Protein AF-A0A917KZ54-F1 (afdb_monomer)

InterPro domains:
  IPR005616 CcmH/CycL/Ccl2/NrfF, N-terminal [PF03918] (122-262)
  IPR005616 CcmH/CycL/Ccl2/NrfF, N-terminal [cd16378] (147-213)
  IPR038297 CcmH/CycL/Ccl2/NrfF domain superfamily [G3DSA:1.10.8.640] (137-215)
  IPR051263 Cytochrome c-type biogenesis [PTHR47870] (120-251)

Radius of gyration: 39.19 Å; Cα contacts (8 Å, |Δi|>4): 94; chains: 1; bounding box: 75×74×112 Å

Nearest PDB structures (foldseek):
  2hl7-assembly1_A  TM=8.522E-01  e=4.833E-05  Pseudomonas aeruginosa
  2kw0-assembly1_A  TM=7.643E-01  e=1.350E-04  Escherichia coli BL21

Sequence (269 aa):
MGRDGWRGEGSALPGTPPAKGLRSSGHLELVPGVAGILRHCGHSRARRHPAADFADEGHARGLRPLTETWHAALPEATRIDAAIPPRPTPSIGVQRPLGLWWGRFGGGKALSDVTAAAVVLLVLLLAALPALAAVGRPEDRLQDPALEARAEAIGRDLRCMVCQNQSIEDSDAELARDLRRLVRERVSAGDSDAKVVDFIHDRYGDFVLLRPPFNPVTALLWAMPLIAFGGGALVILARRRRTAAGIEPAPLTEAERKRLGELERGNGA

Secondary structure (DSSP, 8-state):
---------------PPPP--------------SS-SSS--------PPPP--------------TTSSTTTTS-GGG------PPP----------S-SSSS---S-HHHHHHHHHHHHHHHHHHHHHHHHHT---GGGS-SSHHHHHHHHHHHHTBB-TTSSS-BSSS---HHHHHHHHHHHHHHHTT--HHHHHHHHHHHH-GGGBSSPPP-HHHHHHHHHHHHHHHHHHHHHHHHHHHHHTT-PPPPPPHHHHHHHHHHHHHT--

Organism: NCBI:txid287609

Mean predicted aligned error: 21.42 Å

Structure (mmCIF, N/CA/C/O backbone):
data_AF-A0A917KZ54-F1
#
_entry.id   AF-A0A917KZ54-F1
#
loop_
_atom_site.group_PDB
_atom_site.id
_atom_site.type_symbol
_atom_site.label_atom_id
_atom_site.label_alt_id
_atom_site.label_comp_id
_atom_site.label_asym_id
_atom_site.label_entity_id
_atom_site.label_seq_id
_atom_site.pdbx_PDB_ins_code
_atom_site.Cartn_x
_atom_site.Cartn_y
_atom_site.Cartn_z
_atom_site.occupancy
_atom_site.B_iso_or_equiv
_atom_site.auth_seq_id
_atom_site.auth_comp_id
_atom_site.auth_asym_id
_atom_site.auth_atom_id
_atom_site.pdbx_PDB_model_num
ATOM 1 N N . MET A 1 1 ? 9.004 -19.993 0.746 1.00 40.91 1 MET A N 1
ATOM 2 C CA . MET A 1 1 ? 7.829 -20.182 1.626 1.00 40.91 1 MET A CA 1
ATOM 3 C C . MET A 1 1 ? 6.849 -19.045 1.324 1.00 40.91 1 MET A C 1
ATOM 5 O O . MET A 1 1 ? 7.037 -17.963 1.846 1.00 40.91 1 MET A O 1
ATOM 9 N N . GLY A 1 2 ? 5.924 -19.113 0.367 1.00 42.56 2 GLY A N 1
ATOM 10 C CA . GLY A 1 2 ? 5.049 -20.227 -0.001 1.00 42.56 2 GLY A CA 1
ATOM 11 C C . GLY A 1 2 ? 3.799 -20.189 0.880 1.00 42.56 2 GLY A C 1
ATOM 12 O O . GLY A 1 2 ? 3.744 -20.930 1.854 1.00 42.56 2 GLY A O 1
ATOM 13 N N . ARG A 1 3 ? 2.859 -19.276 0.601 1.00 46.16 3 ARG A N 1
ATOM 14 C CA . ARG A 1 3 ? 1.501 -19.290 1.169 1.00 46.16 3 ARG A CA 1
ATOM 15 C C . ARG A 1 3 ? 0.513 -18.985 0.055 1.00 46.16 3 ARG A C 1
ATOM 17 O O . ARG A 1 3 ? 0.055 -17.860 -0.116 1.00 46.16 3 ARG A O 1
ATOM 24 N N . ASP A 1 4 ? 0.249 -20.042 -0.689 1.00 57.00 4 ASP A N 1
ATOM 25 C CA . ASP A 1 4 ? -0.826 -20.159 -1.652 1.00 57.00 4 ASP A CA 1
ATOM 26 C C . ASP A 1 4 ? -2.017 -20.775 -0.907 1.00 57.00 4 ASP A C 1
ATOM 28 O O . ASP A 1 4 ? -1.825 -21.658 -0.069 1.00 57.00 4 ASP A O 1
ATOM 32 N N . GLY A 1 5 ? -3.238 -20.351 -1.229 1.00 40.06 5 GLY A N 1
ATOM 33 C CA . GLY A 1 5 ? -4.435 -21.113 -0.873 1.00 40.06 5 GLY A CA 1
ATOM 34 C C . GLY A 1 5 ? -5.471 -20.354 -0.057 1.00 40.06 5 GLY A C 1
ATOM 35 O O . GLY A 1 5 ? -5.658 -20.628 1.119 1.00 40.06 5 GLY A O 1
ATOM 36 N N . TRP A 1 6 ? -6.234 -19.493 -0.727 1.00 40.00 6 TRP A N 1
ATOM 37 C CA . TRP A 1 6 ? -7.634 -19.274 -0.363 1.00 40.00 6 TRP A CA 1
ATOM 38 C C . TRP A 1 6 ? -8.501 -19.769 -1.517 1.00 40.00 6 TRP A C 1
ATOM 40 O O . TRP A 1 6 ? -8.905 -19.021 -2.402 1.00 40.00 6 TRP A O 1
ATOM 50 N N . ARG A 1 7 ? -8.716 -21.086 -1.539 1.00 45.09 7 ARG A N 1
ATOM 51 C CA . ARG A 1 7 ? -9.777 -21.734 -2.308 1.00 45.09 7 ARG A CA 1
ATOM 52 C C . ARG A 1 7 ? -10.781 -22.219 -1.265 1.00 45.09 7 ARG A C 1
ATOM 54 O O . ARG A 1 7 ? -10.516 -23.206 -0.593 1.00 45.09 7 ARG A O 1
ATOM 61 N N . GLY A 1 8 ? -11.855 -21.457 -1.084 1.00 37.22 8 GLY A N 1
ATOM 62 C CA . GLY A 1 8 ? -12.956 -21.761 -0.173 1.00 37.22 8 GLY A CA 1
ATOM 63 C C . GLY A 1 8 ? -14.246 -21.890 -0.969 1.00 37.22 8 GLY A C 1
ATOM 64 O O . GLY A 1 8 ? -14.612 -20.985 -1.714 1.00 37.22 8 GLY A O 1
ATOM 65 N N . GLU A 1 9 ? -14.852 -23.061 -0.853 1.00 41.00 9 GLU A N 1
ATOM 66 C CA . GLU A 1 9 ? -16.055 -23.547 -1.518 1.00 41.00 9 GLU A CA 1
ATOM 67 C C . GLU A 1 9 ? -17.244 -22.573 -1.493 1.00 41.00 9 GLU A C 1
ATOM 69 O O . GLU A 1 9 ? -17.672 -22.093 -0.445 1.00 41.00 9 GLU A O 1
ATOM 74 N N . GLY A 1 10 ? -17.820 -22.321 -2.672 1.00 38.06 10 GLY A N 1
ATOM 75 C CA . GLY A 1 10 ? -19.102 -21.638 -2.806 1.00 38.06 10 GLY A CA 1
ATOM 76 C C . GLY A 1 10 ? -20.250 -22.617 -2.586 1.00 38.06 10 GLY A C 1
ATOM 77 O O . GLY A 1 10 ? -20.586 -23.401 -3.473 1.00 38.06 10 GLY A O 1
ATOM 78 N N . SER A 1 11 ? -20.870 -22.549 -1.413 1.00 49.03 11 SER A N 1
ATOM 79 C CA . SER A 1 11 ? -22.210 -23.068 -1.174 1.00 49.03 11 SER A CA 1
ATOM 80 C C . SER A 1 11 ? -23.216 -22.241 -1.980 1.00 49.03 11 SER A C 1
ATOM 82 O O . SER A 1 11 ? -23.330 -21.023 -1.845 1.00 49.03 11 SER A O 1
ATOM 84 N N . ALA A 1 12 ? -23.919 -22.928 -2.876 1.00 43.56 12 ALA A N 1
ATOM 85 C CA . ALA A 1 12 ? -24.983 -22.374 -3.692 1.00 43.56 12 ALA A CA 1
ATOM 86 C C . ALA A 1 12 ? -26.148 -21.898 -2.810 1.00 43.56 12 ALA A C 1
ATOM 88 O O . ALA A 1 12 ? -26.703 -22.683 -2.041 1.00 43.56 12 ALA A O 1
ATOM 89 N N . LEU A 1 13 ? -26.556 -20.637 -2.969 1.00 49.19 13 LEU A N 1
ATOM 90 C CA . LEU A 1 13 ? -27.877 -20.172 -2.553 1.00 49.19 13 LEU A CA 1
ATOM 91 C C . LEU A 1 13 ? -28.764 -19.954 -3.792 1.00 49.19 13 LEU A C 1
ATOM 93 O O . LEU A 1 13 ? -28.291 -19.398 -4.788 1.00 49.19 13 LEU A O 1
ATOM 97 N N . PRO A 1 14 ? -30.035 -20.393 -3.754 1.00 53.56 14 PRO A N 1
ATOM 98 C CA . PRO A 1 14 ? -30.976 -20.276 -4.860 1.00 53.56 14 PRO A CA 1
ATOM 99 C C . PRO A 1 14 ? -31.654 -18.899 -4.847 1.00 53.56 14 PRO A C 1
ATOM 101 O O . PRO A 1 14 ? -32.023 -18.408 -3.783 1.00 53.56 14 PRO A O 1
ATOM 104 N N . GLY A 1 15 ? -31.879 -18.292 -6.018 1.00 51.28 15 GLY A N 1
ATOM 105 C CA . GLY A 1 15 ? -32.771 -17.125 -6.088 1.00 51.28 15 GLY A CA 1
ATOM 106 C C . GLY A 1 15 ? -32.550 -16.087 -7.186 1.00 51.28 15 GLY A C 1
ATOM 107 O O . GLY A 1 15 ? -33.016 -14.963 -7.021 1.00 51.28 15 GLY A O 1
ATOM 108 N N . THR A 1 16 ? -31.884 -16.390 -8.302 1.00 52.34 16 THR A N 1
ATOM 109 C CA . THR A 1 16 ? -31.851 -15.453 -9.438 1.00 52.34 16 THR A CA 1
ATOM 110 C C . THR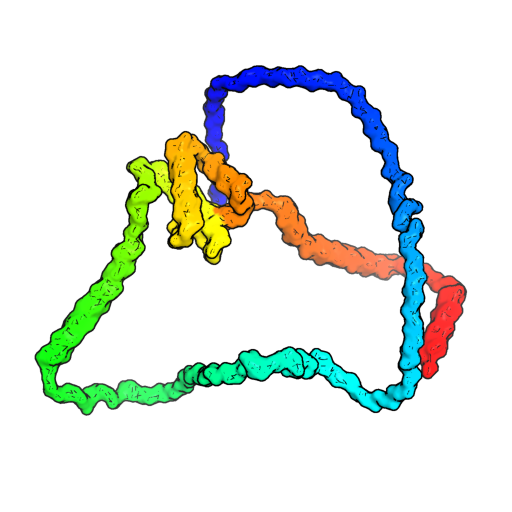 A 1 16 ? -33.139 -15.557 -10.274 1.00 52.34 16 THR A C 1
ATOM 112 O O . THR A 1 16 ? -33.456 -16.639 -10.772 1.00 52.34 16 THR A O 1
ATOM 115 N N . PRO A 1 17 ? -33.912 -14.467 -10.465 1.00 60.69 17 PRO A N 1
ATOM 116 C CA . PRO A 1 17 ? -35.004 -14.452 -11.437 1.00 60.69 17 PRO A CA 1
ATOM 117 C C . PRO A 1 17 ? -34.460 -14.440 -12.882 1.00 60.69 17 PRO A C 1
ATOM 119 O O . PRO A 1 17 ? -33.356 -13.943 -13.125 1.00 60.69 17 PRO A O 1
ATOM 122 N N . PRO A 1 18 ? -35.212 -14.982 -13.861 1.00 52.59 18 PRO A N 1
ATOM 123 C CA . PRO A 1 18 ? -34.697 -15.244 -15.199 1.00 52.59 18 PRO A CA 1
ATOM 124 C C . PRO A 1 18 ? -34.479 -13.976 -16.032 1.00 52.59 18 PRO A C 1
ATOM 126 O O . PRO A 1 18 ? -35.296 -13.052 -16.058 1.00 52.59 18 PRO A O 1
ATOM 129 N N . ALA A 1 19 ? -33.376 -14.003 -16.781 1.00 44.88 19 ALA A N 1
ATOM 130 C CA . ALA A 1 19 ? -32.999 -13.033 -17.794 1.00 44.88 19 ALA A CA 1
ATOM 131 C C . ALA A 1 19 ? -34.096 -12.882 -18.862 1.00 44.88 19 ALA A C 1
ATOM 133 O O . ALA A 1 19 ? -34.455 -13.839 -19.553 1.00 44.88 19 ALA A O 1
ATOM 134 N N . LYS A 1 20 ? -34.597 -11.656 -19.047 1.00 44.88 20 LYS A N 1
ATOM 135 C CA . LYS A 1 20 ? -35.363 -11.304 -20.244 1.00 44.88 20 LYS A CA 1
ATOM 136 C C . LYS A 1 20 ? -34.388 -11.099 -21.394 1.00 44.88 20 LYS A C 1
ATOM 138 O O . LYS A 1 20 ? -33.671 -10.105 -21.448 1.00 44.88 20 LYS A O 1
ATOM 143 N N . GLY A 1 21 ? -34.386 -12.065 -22.307 1.00 42.31 21 GLY A N 1
ATOM 144 C CA . GLY A 1 21 ? -33.726 -11.950 -23.595 1.00 42.31 21 GLY A CA 1
ATOM 145 C C . GLY A 1 21 ? -34.294 -10.776 -24.385 1.00 42.31 21 GLY A C 1
ATOM 146 O O . GLY A 1 21 ? -35.478 -10.758 -24.726 1.00 42.31 21 GLY A O 1
ATOM 147 N N . LEU A 1 22 ? -33.431 -9.819 -24.712 1.00 48.50 22 LEU A N 1
ATOM 148 C CA . LEU A 1 22 ? -33.666 -8.909 -25.819 1.00 48.50 22 LEU A CA 1
ATOM 149 C C . LEU A 1 22 ? -32.869 -9.397 -27.025 1.00 48.50 22 LEU A C 1
ATOM 151 O O . LEU A 1 22 ? -31.645 -9.366 -27.085 1.00 48.50 22 LEU A O 1
ATOM 155 N N . ARG A 1 23 ? -33.680 -9.935 -27.932 1.00 42.94 23 ARG A N 1
ATOM 156 C CA . ARG A 1 23 ? -33.462 -10.280 -29.329 1.00 42.94 23 ARG A CA 1
ATOM 157 C C . ARG A 1 23 ? -32.386 -9.439 -30.013 1.00 42.94 23 ARG A C 1
ATOM 159 O O . ARG A 1 23 ? -32.428 -8.213 -30.008 1.00 42.94 23 ARG A O 1
ATOM 166 N N . SER A 1 24 ? -31.518 -10.158 -30.715 1.00 48.34 24 SER A N 1
ATOM 167 C CA . SER A 1 24 ? -30.716 -9.663 -31.820 1.00 48.34 24 SER A CA 1
ATOM 168 C C . SER A 1 24 ? -31.608 -9.040 -32.897 1.00 48.34 24 SER A C 1
ATOM 170 O O . SER A 1 24 ? -32.402 -9.742 -33.528 1.00 48.34 24 SER A O 1
ATOM 172 N N . SER A 1 25 ? -31.401 -7.760 -33.165 1.00 49.78 25 SER A N 1
ATOM 173 C CA . SER A 1 25 ? -31.643 -7.188 -34.484 1.00 49.78 25 SER A CA 1
ATOM 174 C C . SER A 1 25 ? -30.322 -6.596 -34.934 1.00 49.78 25 SER A C 1
ATOM 176 O O . SER A 1 25 ? -29.859 -5.595 -34.394 1.00 49.78 25 SER A O 1
ATOM 178 N N . GLY A 1 26 ? -29.672 -7.291 -35.865 1.00 49.19 26 GLY A N 1
ATOM 179 C CA . GLY A 1 26 ? -28.483 -6.791 -36.528 1.00 49.19 26 GLY A CA 1
ATOM 180 C C . GLY A 1 26 ? -28.840 -5.549 -37.331 1.00 49.19 26 GLY A C 1
ATOM 181 O O . GLY A 1 26 ? -29.581 -5.633 -38.304 1.00 49.19 26 GLY A O 1
ATOM 182 N N . HIS A 1 27 ? -28.277 -4.417 -36.932 1.00 42.56 27 HIS A N 1
ATOM 183 C CA . HIS A 1 27 ? -28.031 -3.302 -37.828 1.00 42.56 27 HIS A CA 1
ATOM 184 C C . HIS A 1 27 ? -26.531 -3.048 -37.815 1.00 42.56 27 HIS A C 1
ATOM 186 O O . HIS A 1 27 ? -25.959 -2.524 -36.864 1.00 42.56 27 HIS A O 1
ATOM 192 N N . LEU A 1 28 ? -25.894 -3.518 -38.883 1.00 41.75 28 LEU A N 1
ATOM 193 C CA . LEU A 1 28 ? -24.538 -3.167 -39.253 1.00 41.75 28 LEU A CA 1
ATOM 194 C C . LEU A 1 28 ? -24.600 -1.733 -39.809 1.00 41.75 28 LEU A C 1
ATOM 196 O O . LEU A 1 28 ? -24.728 -1.538 -41.015 1.00 41.75 28 LEU A O 1
ATOM 200 N N . GLU A 1 29 ? -24.599 -0.722 -38.939 1.00 39.78 29 GLU A N 1
ATOM 201 C CA . GLU A 1 29 ? -24.371 0.653 -39.388 1.00 39.78 29 GLU A CA 1
ATOM 202 C C . GLU A 1 29 ? -22.877 0.838 -39.664 1.00 39.78 29 GLU A C 1
ATOM 204 O O . GLU A 1 29 ? -22.042 0.966 -38.769 1.00 39.78 29 GLU A O 1
ATOM 209 N N . LEU A 1 30 ? -22.552 0.797 -40.957 1.00 43.16 30 LEU A N 1
ATOM 210 C CA . LEU A 1 30 ? -21.315 1.309 -41.525 1.00 43.16 30 LEU A CA 1
ATOM 211 C C . LEU A 1 30 ? -21.133 2.764 -41.089 1.00 43.16 30 LEU A C 1
ATOM 213 O O . LEU A 1 30 ? -21.896 3.626 -41.508 1.00 43.16 30 LEU A O 1
ATOM 217 N N . VAL A 1 31 ? -20.099 3.037 -40.294 1.00 41.06 31 VAL A N 1
ATOM 218 C CA . VAL A 1 31 ? -19.648 4.396 -39.975 1.00 41.06 31 VAL A CA 1
ATOM 219 C C . VAL A 1 31 ? -19.158 5.069 -41.268 1.00 41.06 31 VAL A C 1
ATOM 221 O O . VAL A 1 31 ? -18.128 4.651 -41.806 1.00 41.06 31 VAL A O 1
ATOM 224 N N . PRO A 1 32 ? -19.823 6.118 -41.786 1.00 44.12 32 PRO A N 1
ATOM 225 C CA . PRO A 1 32 ? -19.293 6.919 -42.874 1.00 44.12 32 PRO A CA 1
ATOM 226 C C . PRO A 1 32 ? -18.558 8.122 -42.274 1.00 44.12 32 PRO A C 1
ATOM 228 O O . PRO A 1 32 ? -19.170 8.954 -41.610 1.00 44.12 32 PRO A O 1
ATOM 231 N N . GLY A 1 33 ? -17.254 8.263 -42.524 1.00 44.12 33 GLY A N 1
ATOM 232 C CA . GLY A 1 33 ? -16.601 9.557 -42.277 1.00 44.12 33 GLY A CA 1
ATOM 233 C C . GLY A 1 33 ? -15.160 9.535 -41.790 1.00 44.12 33 GLY A C 1
ATOM 234 O O . GLY A 1 33 ? -14.856 10.136 -40.769 1.00 44.12 33 GLY A O 1
ATOM 235 N N . VAL A 1 34 ? -14.241 8.950 -42.562 1.00 51.66 34 VAL A N 1
ATOM 236 C CA . VAL A 1 34 ? -12.795 9.259 -42.444 1.00 51.66 34 VAL A CA 1
ATOM 237 C C . VAL A 1 34 ? -12.395 10.437 -43.364 1.00 51.66 34 VAL A C 1
ATOM 239 O O . VAL A 1 34 ? -11.239 10.831 -43.443 1.00 51.66 34 VAL A O 1
ATOM 242 N N . ALA A 1 35 ? -13.356 11.101 -44.014 1.00 49.97 35 ALA A N 1
ATOM 243 C CA . ALA A 1 35 ? -13.118 12.248 -44.896 1.00 49.97 35 ALA A CA 1
ATOM 244 C C . ALA A 1 35 ? -13.674 13.560 -44.306 1.00 49.97 35 ALA A C 1
ATOM 246 O O . ALA A 1 35 ? -14.587 14.164 -44.863 1.00 49.97 35 ALA A O 1
ATOM 247 N N . GLY A 1 36 ? -13.143 13.999 -43.160 1.00 47.00 36 GLY A N 1
ATOM 248 C CA . GLY A 1 36 ? -13.647 15.198 -42.470 1.00 47.00 36 GLY A CA 1
ATOM 249 C C . GLY A 1 36 ? -12.620 16.075 -41.750 1.00 47.00 36 GLY A C 1
ATOM 250 O O . GLY A 1 36 ? -13.015 17.067 -41.153 1.00 47.00 36 GLY A O 1
ATOM 251 N N . ILE A 1 37 ? -11.320 15.763 -41.799 1.00 51.69 37 ILE A N 1
ATOM 252 C CA . ILE A 1 37 ? -10.307 16.468 -40.980 1.00 51.69 37 ILE A CA 1
ATOM 253 C C . ILE A 1 37 ? -9.636 17.648 -41.722 1.00 51.69 37 ILE A C 1
ATOM 255 O O . ILE A 1 37 ? -8.954 18.464 -41.114 1.00 51.69 37 ILE A O 1
ATOM 259 N N . LEU A 1 38 ? -9.899 17.848 -43.020 1.00 48.81 38 LEU A N 1
ATOM 260 C CA . LEU A 1 38 ? -9.283 18.924 -43.823 1.00 48.81 38 LEU A CA 1
ATOM 261 C C . LEU A 1 38 ? -10.287 19.966 -44.341 1.00 48.81 38 LEU A C 1
ATOM 263 O O . LEU A 1 38 ? -10.252 20.354 -45.508 1.00 48.81 38 LEU A O 1
ATOM 267 N N . ARG A 1 39 ? -11.211 20.435 -43.492 1.00 50.03 39 ARG A N 1
ATOM 268 C CA . ARG A 1 39 ? -12.138 21.524 -43.868 1.00 50.03 39 ARG A CA 1
ATOM 269 C C . ARG A 1 39 ? -12.461 22.505 -42.735 1.00 50.03 39 ARG A C 1
ATOM 271 O O . ARG A 1 39 ? -13.577 23.006 -42.642 1.00 50.03 39 ARG A O 1
ATOM 278 N N . HIS A 1 40 ? -11.475 22.794 -41.882 1.00 48.41 40 HIS A N 1
ATOM 279 C CA . HIS A 1 40 ? -11.586 23.815 -40.826 1.00 48.41 40 HIS A CA 1
ATOM 280 C C . HIS A 1 40 ? -10.371 24.761 -40.709 1.00 48.41 40 HIS A C 1
ATOM 282 O O . HIS A 1 40 ? -10.177 25.401 -39.684 1.00 48.41 40 HIS A O 1
ATOM 288 N N . CYS A 1 41 ? -9.578 24.920 -41.777 1.00 48.06 41 CYS A N 1
ATOM 289 C CA . CYS A 1 41 ? -8.473 25.897 -41.844 1.00 48.06 41 CYS A CA 1
ATOM 290 C C . CYS A 1 41 ? -8.796 27.132 -42.704 1.00 48.06 41 CYS A C 1
ATOM 292 O O . CYS A 1 41 ? -7.925 27.667 -43.382 1.00 48.06 41 CYS A O 1
ATOM 294 N N . GLY A 1 42 ? -10.041 27.606 -42.703 1.00 47.62 42 GLY A N 1
ATOM 295 C CA . GLY A 1 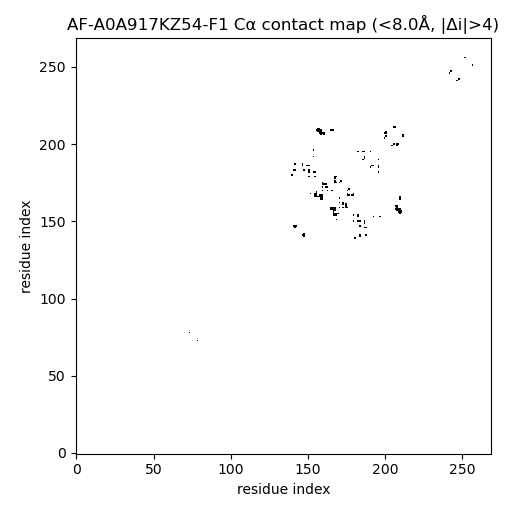42 ? -10.424 28.735 -43.546 1.00 47.62 42 GLY A CA 1
ATOM 296 C C . GLY A 1 42 ? -11.397 29.679 -42.871 1.00 47.62 42 GLY A C 1
ATOM 297 O O . GLY A 1 42 ? -12.578 29.583 -43.168 1.00 47.62 42 GLY A O 1
ATOM 298 N N . HIS A 1 43 ? -10.898 30.574 -42.009 1.00 51.00 43 HIS A N 1
ATOM 299 C CA . HIS A 1 43 ? -11.279 31.998 -41.904 1.00 51.00 43 HIS A CA 1
ATOM 300 C C . HIS A 1 43 ? -10.848 32.592 -40.551 1.00 51.00 43 HIS A C 1
ATOM 302 O O . HIS A 1 43 ? -11.649 32.712 -39.631 1.00 51.00 43 HIS A O 1
ATOM 308 N N . SER A 1 44 ? -9.604 33.069 -40.468 1.00 44.81 44 SER A N 1
ATOM 309 C CA . SER A 1 44 ? -9.206 34.053 -39.453 1.00 44.81 44 SER A CA 1
ATOM 310 C C . SER A 1 44 ? -8.379 35.133 -40.131 1.00 44.81 44 SER A C 1
ATOM 312 O O . SER A 1 44 ? -7.198 34.976 -40.426 1.00 44.81 44 SER A O 1
ATOM 314 N N . ARG A 1 45 ? -9.075 36.216 -40.463 1.00 52.50 45 ARG A N 1
ATOM 315 C CA . ARG A 1 45 ? -8.596 37.415 -41.147 1.00 52.50 45 ARG A CA 1
ATOM 316 C C . ARG A 1 45 ? -7.400 38.014 -40.389 1.00 52.50 45 ARG A C 1
ATOM 318 O O . ARG A 1 45 ? -7.531 38.404 -39.231 1.00 52.50 45 ARG A O 1
ATOM 325 N N . ALA A 1 46 ? -6.253 38.101 -41.060 1.00 44.94 46 ALA A N 1
ATOM 326 C CA . ALA A 1 46 ? -5.044 38.747 -40.563 1.00 44.94 46 AL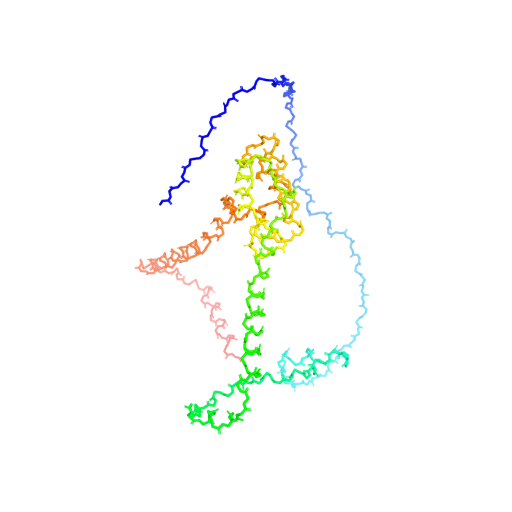A A CA 1
ATOM 327 C C . ALA A 1 46 ? -5.303 40.234 -40.259 1.00 44.94 46 ALA A C 1
ATOM 329 O O . ALA A 1 46 ? -5.558 41.027 -41.169 1.00 44.94 46 ALA A O 1
ATOM 330 N N . ARG A 1 47 ? -5.221 40.623 -38.982 1.00 52.06 47 ARG A N 1
ATOM 331 C CA . ARG A 1 47 ? -5.046 42.026 -38.591 1.00 52.06 47 ARG A CA 1
ATOM 332 C C . ARG A 1 47 ? -3.549 42.314 -38.528 1.00 52.06 47 ARG A C 1
ATOM 334 O O . ARG A 1 47 ? -2.837 41.728 -37.721 1.00 52.06 47 ARG A O 1
ATOM 341 N N . ARG A 1 48 ? -3.088 43.189 -39.425 1.00 45.62 48 ARG A N 1
ATOM 342 C CA . ARG A 1 48 ? -1.729 43.739 -39.443 1.00 45.62 48 ARG A CA 1
ATOM 343 C C . ARG A 1 48 ? -1.590 44.691 -38.255 1.00 45.62 48 ARG A C 1
ATOM 345 O O . ARG A 1 48 ? -2.346 45.655 -38.179 1.00 45.62 48 ARG A O 1
ATOM 352 N N . HIS A 1 49 ? -0.642 44.430 -37.363 1.00 43.84 49 HIS A N 1
ATOM 353 C CA . HIS A 1 49 ? -0.125 45.460 -36.467 1.00 43.84 49 HIS A CA 1
ATOM 354 C C . HIS A 1 49 ? 1.021 46.190 -37.183 1.00 43.84 49 HIS A C 1
ATOM 356 O O . HIS A 1 49 ? 1.809 45.530 -37.865 1.00 43.84 49 HIS A O 1
ATOM 362 N N . PRO A 1 50 ? 1.083 47.530 -37.106 1.00 45.66 50 PRO A N 1
ATOM 363 C CA . PRO A 1 50 ? 2.127 48.302 -37.758 1.00 45.66 50 PRO A CA 1
ATOM 364 C C . PRO A 1 50 ? 3.486 48.023 -37.116 1.00 45.66 50 PRO A C 1
ATOM 366 O O . PRO A 1 50 ? 3.609 47.918 -35.895 1.00 45.66 50 PRO A O 1
ATOM 369 N N . ALA A 1 51 ? 4.484 47.902 -37.988 1.00 44.16 51 ALA A N 1
ATOM 370 C CA . ALA A 1 51 ? 5.892 47.887 -37.650 1.00 44.16 51 ALA A CA 1
ATOM 371 C C . ALA A 1 51 ? 6.257 49.189 -36.929 1.00 44.16 51 ALA A C 1
ATOM 373 O O . ALA A 1 51 ? 5.997 50.275 -37.445 1.00 44.16 51 ALA A O 1
ATOM 374 N N . ALA A 1 52 ? 6.848 49.060 -35.746 1.00 39.75 52 ALA A N 1
ATOM 375 C CA . ALA A 1 52 ? 7.674 50.102 -35.169 1.00 39.75 52 ALA A CA 1
ATOM 376 C C . ALA A 1 52 ? 9.120 49.624 -35.276 1.00 39.75 52 ALA A C 1
ATOM 378 O O . ALA A 1 52 ? 9.458 48.527 -34.824 1.00 39.75 52 ALA A O 1
ATOM 379 N N . ASP A 1 53 ? 9.904 50.451 -35.957 1.00 40.91 53 ASP A N 1
ATOM 380 C CA . ASP A 1 53 ? 11.338 50.363 -36.155 1.00 40.91 53 ASP A CA 1
ATOM 381 C C . ASP A 1 53 ? 12.089 49.981 -34.880 1.00 40.91 53 ASP A C 1
ATOM 383 O O . ASP A 1 53 ? 11.946 50.624 -33.842 1.00 40.91 53 ASP A O 1
ATOM 387 N N . PHE A 1 54 ? 12.965 48.988 -34.997 1.00 40.44 54 PHE A N 1
ATOM 388 C CA . PHE A 1 54 ? 14.142 48.879 -34.144 1.00 40.44 54 PHE A CA 1
ATOM 389 C C . PHE A 1 54 ? 15.338 48.616 -35.054 1.00 40.44 54 PHE A C 1
ATOM 391 O O . PHE A 1 54 ? 15.789 47.487 -35.248 1.00 40.44 54 PHE A O 1
ATOM 398 N N . ALA A 1 55 ? 15.787 49.697 -35.688 1.00 41.50 55 ALA A N 1
ATOM 399 C CA . ALA A 1 55 ? 17.125 49.772 -36.229 1.00 41.50 55 ALA A CA 1
ATOM 400 C C . ALA A 1 55 ? 18.116 49.877 -35.059 1.00 41.50 55 ALA A C 1
ATOM 402 O O . ALA A 1 55 ? 17.977 50.731 -34.190 1.00 41.50 55 ALA A O 1
ATOM 403 N N . ASP A 1 56 ? 19.070 48.953 -35.079 1.00 43.72 56 ASP A N 1
ATOM 404 C CA . ASP A 1 56 ? 20.502 49.222 -34.964 1.00 43.72 56 ASP A CA 1
ATOM 405 C C . ASP A 1 56 ? 20.992 50.049 -33.767 1.00 43.72 56 ASP A C 1
ATOM 407 O O . ASP A 1 56 ? 21.145 51.260 -33.855 1.00 43.72 56 ASP A O 1
ATOM 411 N N . GLU A 1 57 ? 21.388 49.354 -32.697 1.00 41.34 57 GLU A N 1
ATOM 412 C CA . GLU A 1 57 ? 22.578 49.745 -31.938 1.00 41.34 57 GLU A CA 1
ATOM 413 C C . GLU A 1 57 ? 23.392 48.494 -31.590 1.00 41.34 57 GLU A C 1
ATOM 415 O O . GLU A 1 57 ? 23.065 47.705 -30.699 1.00 41.34 57 GLU A O 1
ATOM 420 N N . GLY A 1 58 ? 24.479 48.296 -32.333 1.00 46.72 58 GLY A N 1
ATOM 421 C CA . GLY A 1 58 ? 25.502 47.322 -32.000 1.00 46.72 58 GLY A CA 1
ATOM 422 C C . GLY A 1 58 ? 26.166 47.638 -30.659 1.00 46.72 58 GLY A C 1
ATOM 423 O O . GLY A 1 58 ? 26.718 48.719 -30.448 1.00 46.72 58 GLY A O 1
ATOM 424 N N . HIS A 1 59 ? 26.209 46.646 -29.771 1.00 39.19 59 HIS A N 1
ATOM 425 C CA . HIS A 1 59 ? 27.234 46.593 -28.737 1.00 39.19 59 HIS A CA 1
ATOM 426 C C . HIS A 1 59 ? 27.528 45.151 -28.332 1.00 39.19 59 HIS A C 1
ATOM 428 O O . HIS A 1 59 ? 26.833 44.527 -27.532 1.00 39.19 59 HIS A O 1
ATOM 434 N N . ALA A 1 60 ? 28.619 44.628 -28.884 1.00 48.44 60 ALA A N 1
ATOM 435 C CA . ALA A 1 60 ? 29.295 43.463 -28.351 1.00 48.44 60 ALA A CA 1
ATOM 436 C C . ALA A 1 60 ? 29.671 43.724 -26.884 1.00 48.44 60 ALA A C 1
ATOM 438 O O . ALA A 1 60 ? 30.563 44.522 -26.599 1.00 48.44 60 ALA A O 1
ATOM 439 N N . ARG A 1 61 ? 29.001 43.054 -25.942 1.00 51.69 61 ARG A N 1
ATOM 440 C CA . ARG A 1 61 ? 29.501 42.870 -24.575 1.00 51.69 61 ARG A CA 1
ATOM 441 C C . ARG A 1 61 ? 28.850 41.646 -23.928 1.00 51.69 61 ARG A C 1
ATOM 443 O O . ARG A 1 61 ? 27.688 41.680 -23.557 1.00 51.69 61 ARG A O 1
ATOM 450 N N . GLY A 1 62 ? 29.654 40.589 -23.799 1.00 46.25 62 GLY A N 1
ATOM 451 C CA . GLY A 1 62 ? 29.609 39.586 -22.732 1.00 46.25 62 GLY A CA 1
ATOM 452 C C . GLY A 1 62 ? 28.270 38.904 -22.450 1.00 46.25 62 GLY A C 1
ATOM 453 O O . GLY A 1 62 ? 27.434 39.430 -21.723 1.00 46.25 62 GLY A O 1
ATOM 454 N N . LEU A 1 63 ? 28.145 37.654 -22.896 1.00 50.22 63 LEU A N 1
ATOM 455 C CA . LEU A 1 63 ? 27.211 36.688 -22.319 1.00 50.22 63 LEU A CA 1
ATOM 456 C C . LEU A 1 63 ? 27.469 36.575 -20.805 1.00 50.22 63 LEU A C 1
ATOM 458 O O . LEU A 1 63 ? 28.429 35.933 -20.380 1.00 50.22 63 LEU A O 1
ATOM 462 N N . ARG A 1 64 ? 26.626 37.215 -19.989 1.00 60.06 64 ARG A N 1
ATOM 463 C CA . ARG A 1 64 ? 26.525 36.922 -18.555 1.00 60.06 64 ARG A CA 1
ATOM 464 C C . ARG A 1 64 ? 25.695 35.647 -18.361 1.00 60.06 64 ARG A C 1
ATOM 466 O O . ARG A 1 64 ? 24.706 35.464 -19.073 1.00 60.06 64 ARG A O 1
ATOM 473 N N . PRO A 1 65 ? 26.067 34.763 -17.423 1.00 50.75 65 PRO A N 1
ATOM 474 C CA . PRO A 1 65 ? 25.305 33.553 -17.148 1.00 50.75 65 PRO A CA 1
ATOM 475 C C . PRO A 1 65 ? 23.912 33.894 -16.592 1.00 50.75 65 PRO A C 1
ATOM 477 O O . PRO A 1 65 ? 23.760 34.767 -15.741 1.00 50.75 65 PRO A O 1
ATOM 480 N N . LEU A 1 66 ? 22.899 33.154 -17.054 1.00 56.06 66 LEU A N 1
ATOM 481 C CA . LEU A 1 66 ? 21.468 33.230 -16.696 1.00 56.06 66 LEU A CA 1
ATOM 482 C C . LEU A 1 66 ? 21.144 32.979 -15.203 1.00 56.06 66 LEU A C 1
ATOM 484 O O . LEU A 1 66 ? 19.986 32.790 -14.841 1.00 56.06 66 LEU A O 1
ATOM 488 N N . THR A 1 67 ? 22.143 32.967 -14.322 1.00 54.12 67 THR A N 1
ATOM 489 C CA . THR A 1 67 ? 21.989 32.718 -12.884 1.00 54.12 67 THR A CA 1
ATOM 490 C C . THR A 1 67 ? 21.791 33.993 -12.058 1.00 54.12 67 THR A C 1
ATOM 492 O O . THR A 1 67 ? 21.438 33.887 -10.890 1.00 54.12 67 THR A O 1
ATOM 495 N N . GLU A 1 68 ? 21.986 35.192 -12.623 1.00 49.97 68 GLU A N 1
ATOM 496 C CA . GLU A 1 68 ? 21.977 36.448 -11.843 1.00 49.97 68 GLU A CA 1
ATOM 497 C C . GLU A 1 68 ? 20.633 37.206 -11.814 1.00 49.97 68 GLU A C 1
ATOM 499 O O . GLU A 1 68 ? 20.478 38.126 -11.015 1.00 49.97 68 GLU A O 1
ATOM 504 N N . THR A 1 69 ? 19.627 36.852 -12.623 1.00 53.31 69 THR A N 1
ATOM 505 C CA . THR A 1 69 ? 18.408 37.685 -12.752 1.00 53.31 69 THR A CA 1
ATOM 506 C C . THR A 1 69 ? 17.249 37.318 -11.821 1.00 53.31 69 THR A C 1
ATOM 508 O O . THR A 1 69 ? 16.319 38.110 -11.686 1.00 53.31 69 THR A O 1
ATOM 511 N N . TRP A 1 70 ? 17.293 36.186 -11.111 1.00 53.31 70 TRP A N 1
ATOM 512 C CA . TRP A 1 70 ? 16.204 35.788 -10.199 1.00 53.31 70 TRP A CA 1
ATOM 513 C C . TRP A 1 70 ? 16.163 36.583 -8.881 1.00 53.31 70 TRP A C 1
ATOM 515 O O . TRP A 1 70 ? 15.142 36.575 -8.199 1.00 53.31 70 TRP A O 1
ATOM 525 N N . HIS A 1 71 ? 17.229 37.309 -8.527 1.00 52.53 71 HIS A N 1
ATOM 526 C CA . HIS A 1 71 ? 17.301 38.067 -7.269 1.00 52.53 71 HIS A CA 1
ATOM 527 C C . HIS A 1 71 ? 16.740 39.497 -7.341 1.00 52.53 71 HIS A C 1
ATOM 529 O O . HIS A 1 71 ? 16.503 40.100 -6.298 1.00 52.53 71 HIS A O 1
ATOM 535 N N . ALA A 1 72 ? 16.503 40.052 -8.533 1.00 52.31 72 ALA A N 1
ATOM 536 C CA . ALA A 1 72 ? 16.200 41.480 -8.686 1.00 52.31 72 ALA A CA 1
ATOM 537 C C . ALA A 1 72 ? 14.697 41.838 -8.690 1.00 52.31 72 ALA A C 1
ATOM 539 O O . ALA A 1 72 ? 14.359 43.011 -8.818 1.00 52.31 72 ALA A O 1
ATOM 540 N N . ALA A 1 73 ? 13.792 40.860 -8.559 1.00 51.84 73 ALA A N 1
ATOM 541 C CA . ALA A 1 73 ? 12.345 41.065 -8.730 1.00 51.84 73 ALA A CA 1
ATOM 542 C C . ALA A 1 73 ? 11.489 40.753 -7.485 1.00 51.84 73 ALA A C 1
ATOM 544 O O . ALA A 1 73 ? 10.270 40.630 -7.598 1.00 51.84 73 ALA A O 1
ATOM 545 N N . LEU A 1 74 ? 12.094 40.624 -6.300 1.00 55.81 74 LEU A N 1
ATOM 546 C CA . LEU A 1 74 ? 11.348 40.418 -5.055 1.00 55.81 74 LEU A CA 1
ATOM 547 C C . LEU A 1 74 ? 11.272 41.729 -4.250 1.00 55.81 74 LEU A C 1
ATOM 549 O O . LEU A 1 74 ? 12.319 42.318 -3.977 1.00 55.81 74 LEU A O 1
ATOM 553 N N . PRO A 1 75 ? 10.071 42.200 -3.854 1.00 54.06 75 PRO A N 1
ATOM 554 C CA . PRO A 1 75 ? 9.941 43.331 -2.940 1.00 54.06 75 PRO A CA 1
ATOM 555 C C . PRO A 1 75 ? 10.633 43.028 -1.598 1.00 54.06 75 PRO A C 1
ATOM 557 O O . PRO A 1 75 ? 10.642 41.888 -1.134 1.00 54.06 75 PRO A O 1
ATOM 560 N N . GLU A 1 76 ? 11.194 44.066 -0.966 1.00 54.94 76 GLU A N 1
ATOM 561 C CA . GLU A 1 76 ? 12.058 44.035 0.236 1.00 54.94 76 GLU A CA 1
ATOM 562 C C . GLU A 1 76 ? 11.526 43.157 1.397 1.00 54.94 76 GLU A C 1
ATOM 564 O O . GLU A 1 76 ? 12.297 42.675 2.223 1.00 54.94 76 GLU A O 1
ATOM 569 N N . ALA A 1 77 ? 10.216 42.895 1.447 1.00 52.75 77 ALA A N 1
ATOM 570 C CA . ALA A 1 77 ? 9.547 42.119 2.492 1.00 52.75 77 ALA A CA 1
ATOM 571 C C . ALA A 1 77 ? 9.781 40.592 2.437 1.00 52.75 77 ALA A C 1
ATOM 573 O O . ALA A 1 77 ? 9.362 39.887 3.352 1.00 52.75 77 ALA A O 1
ATOM 574 N N . THR A 1 78 ? 10.443 40.065 1.401 1.00 53.59 78 THR A N 1
ATOM 575 C CA . THR A 1 78 ? 10.785 38.630 1.296 1.00 53.59 78 THR A CA 1
ATOM 576 C C . THR A 1 78 ? 12.284 38.357 1.253 1.00 53.59 78 THR A C 1
ATOM 578 O O . THR A 1 78 ? 12.694 37.248 0.908 1.00 53.59 78 THR A O 1
ATOM 581 N N . ARG A 1 79 ? 13.130 39.332 1.619 1.00 51.22 79 ARG A N 1
ATOM 582 C CA . ARG A 1 79 ? 14.538 39.038 1.890 1.00 51.22 79 ARG A CA 1
ATOM 583 C C . ARG A 1 79 ? 14.576 38.163 3.141 1.00 51.22 79 ARG A C 1
ATOM 585 O O . ARG A 1 79 ? 14.475 38.651 4.262 1.00 51.22 79 ARG A O 1
ATOM 592 N N . ILE A 1 80 ? 14.678 36.851 2.939 1.00 55.97 80 ILE A N 1
ATOM 593 C CA . ILE A 1 80 ? 15.021 35.877 3.976 1.00 55.97 80 ILE A CA 1
ATOM 594 C C . ILE A 1 80 ? 16.506 36.094 4.320 1.00 55.97 80 ILE A C 1
ATOM 596 O O . ILE A 1 80 ? 17.325 35.195 4.208 1.00 55.97 80 ILE A O 1
ATOM 600 N N . ASP A 1 81 ? 16.839 37.292 4.800 1.00 47.88 81 ASP A N 1
ATOM 601 C CA . ASP A 1 81 ? 17.871 37.481 5.814 1.00 47.88 81 ASP A CA 1
ATOM 602 C C . ASP A 1 81 ? 17.216 37.136 7.156 1.00 47.88 81 ASP A C 1
ATOM 604 O O . ASP A 1 81 ? 17.183 37.906 8.116 1.00 47.88 81 ASP A O 1
ATOM 608 N N . ALA A 1 82 ? 16.617 35.943 7.202 1.00 51.88 82 ALA A N 1
ATOM 609 C CA . ALA A 1 82 ? 16.360 35.290 8.453 1.00 51.88 82 ALA A CA 1
ATOM 610 C C . ALA A 1 82 ? 17.743 35.046 9.037 1.00 51.88 82 ALA A C 1
ATOM 612 O O . ALA A 1 82 ? 18.512 34.220 8.542 1.00 51.88 82 ALA A O 1
ATOM 613 N N . ALA A 1 83 ? 18.041 35.800 10.087 1.00 55.28 83 ALA A N 1
ATOM 614 C CA . ALA A 1 83 ? 18.940 35.401 11.142 1.00 55.28 83 ALA A CA 1
ATOM 615 C C . ALA A 1 83 ? 18.547 33.986 11.604 1.00 55.28 83 ALA A C 1
ATOM 617 O O . ALA A 1 83 ? 17.833 33.798 12.583 1.00 55.28 83 ALA A O 1
ATOM 618 N N . ILE A 1 84 ? 18.974 32.976 10.852 1.00 50.53 84 ILE A N 1
ATOM 619 C CA . ILE A 1 84 ? 19.112 31.618 11.334 1.00 50.53 84 ILE A CA 1
ATOM 620 C C . ILE A 1 84 ? 20.427 31.684 12.103 1.00 50.53 84 ILE A C 1
ATOM 622 O O . ILE A 1 84 ? 21.484 31.754 11.468 1.00 50.53 84 ILE A O 1
ATOM 626 N N . PRO A 1 85 ? 20.408 31.750 13.448 1.00 61.59 85 PRO A N 1
ATOM 627 C CA . PRO A 1 85 ? 21.650 31.665 14.192 1.00 61.59 85 PRO A CA 1
ATOM 628 C C . PRO A 1 85 ? 22.351 30.366 13.770 1.00 61.59 85 PRO A C 1
ATOM 630 O O . PRO A 1 85 ? 21.675 29.340 13.608 1.00 61.59 85 PRO A O 1
ATOM 633 N N . PRO A 1 86 ? 23.679 30.377 13.554 1.00 65.00 86 PRO A N 1
ATOM 634 C CA . PRO A 1 86 ? 24.398 29.147 13.271 1.00 65.00 86 PRO A CA 1
ATOM 635 C C . PRO A 1 86 ? 24.068 28.156 14.385 1.00 65.00 86 PRO A C 1
ATOM 637 O O . PRO A 1 86 ? 24.190 28.479 15.570 1.00 65.00 86 PRO A O 1
ATOM 640 N N . ARG A 1 87 ? 23.602 26.955 14.015 1.00 58.69 87 ARG A N 1
ATOM 641 C CA . ARG A 1 87 ? 23.459 25.878 14.998 1.00 58.69 87 ARG A CA 1
ATOM 642 C C . ARG A 1 87 ? 24.825 25.726 15.666 1.00 58.69 87 ARG A C 1
ATOM 644 O O . ARG A 1 87 ? 25.811 25.625 14.932 1.00 58.69 87 ARG A O 1
ATOM 651 N N . PRO A 1 88 ? 24.917 25.724 17.005 1.00 54.66 88 PRO A N 1
ATOM 652 C CA . PRO A 1 88 ? 26.186 25.483 17.660 1.00 54.66 88 PRO A CA 1
ATOM 653 C C . PRO A 1 88 ? 26.660 24.102 17.218 1.00 54.66 88 PRO A C 1
ATOM 655 O O . PRO A 1 88 ? 26.064 23.083 17.562 1.00 54.66 88 PRO A O 1
ATOM 658 N N . THR A 1 89 ? 27.706 24.063 16.398 1.00 53.69 89 THR A N 1
ATOM 659 C CA . THR A 1 89 ? 28.478 22.845 16.198 1.00 53.69 89 THR A CA 1
ATOM 660 C C . THR A 1 89 ? 28.995 22.457 17.578 1.00 53.69 89 THR A C 1
ATOM 662 O O . THR A 1 89 ? 29.693 23.279 18.183 1.00 53.69 89 THR A O 1
ATOM 665 N N . PRO A 1 90 ? 28.683 21.266 18.117 1.00 49.62 90 PRO A N 1
ATOM 666 C CA . PRO A 1 90 ? 29.434 20.775 19.252 1.00 49.62 90 PRO A CA 1
ATOM 667 C C . PRO A 1 90 ? 30.857 20.581 18.738 1.00 49.62 90 PRO A C 1
ATOM 669 O O . PRO A 1 90 ? 31.153 19.630 18.015 1.00 49.62 90 PRO A O 1
ATOM 672 N N . SER A 1 91 ? 31.739 21.529 19.053 1.00 58.78 91 SER A N 1
ATOM 673 C CA . SER A 1 91 ? 33.159 21.255 19.021 1.00 58.78 91 SER A CA 1
ATOM 674 C C . SER A 1 91 ? 33.333 20.058 19.942 1.00 58.78 91 SER A C 1
ATOM 676 O O . SER A 1 91 ? 33.030 20.112 21.136 1.00 58.78 91 SER A O 1
ATOM 678 N N . ILE A 1 92 ? 33.728 18.931 19.357 1.00 55.00 92 ILE A N 1
ATOM 679 C CA . ILE A 1 92 ? 34.213 17.779 20.100 1.00 55.00 92 ILE A CA 1
ATOM 680 C C . ILE A 1 92 ? 35.517 18.263 20.728 1.00 55.00 92 ILE A C 1
ATOM 682 O O . ILE A 1 92 ? 36.608 18.132 20.179 1.00 55.00 92 ILE A O 1
ATOM 686 N N . GLY A 1 93 ? 35.358 18.960 21.850 1.00 47.97 93 GLY A N 1
ATOM 687 C CA . GLY A 1 93 ? 36.417 19.302 22.760 1.00 47.97 93 GLY A CA 1
ATOM 688 C C . GLY A 1 93 ? 36.992 17.988 23.236 1.00 47.97 93 GLY A C 1
ATOM 689 O O . GLY A 1 93 ? 36.306 17.191 23.877 1.00 47.97 93 GLY A O 1
ATOM 690 N N . VAL A 1 94 ? 38.245 17.775 22.853 1.00 57.66 94 VAL A N 1
ATOM 691 C CA . VAL A 1 94 ? 39.171 16.814 23.435 1.00 57.66 94 VAL A CA 1
ATOM 692 C C . VAL A 1 94 ? 38.828 16.609 24.909 1.00 57.66 94 VAL A C 1
ATOM 694 O O . VAL A 1 94 ? 38.745 17.565 25.683 1.00 57.66 94 VAL A O 1
ATOM 697 N N . GLN A 1 95 ? 38.572 15.349 25.246 1.00 49.97 95 GLN A N 1
ATOM 698 C CA . GLN A 1 95 ? 38.198 14.868 26.567 1.00 49.97 95 GLN A CA 1
ATOM 699 C C . GLN A 1 95 ? 39.069 15.535 27.637 1.00 49.97 95 GLN A C 1
ATOM 701 O O . GLN A 1 95 ? 40.259 15.253 27.769 1.00 49.97 95 GLN A O 1
ATOM 706 N N . ARG A 1 96 ? 38.463 16.435 28.415 1.00 50.81 96 ARG A N 1
ATOM 707 C CA . ARG A 1 96 ? 39.020 16.855 29.701 1.00 50.81 96 ARG A CA 1
ATOM 708 C C . ARG A 1 96 ? 38.896 15.642 30.626 1.00 50.81 96 ARG A C 1
ATOM 710 O O . ARG A 1 96 ? 37.825 15.032 30.637 1.00 50.81 96 ARG A O 1
ATOM 717 N N . PRO A 1 97 ? 39.947 15.256 31.366 1.00 52.53 97 PRO A N 1
ATOM 718 C CA . PRO A 1 97 ? 39.916 14.034 32.152 1.00 52.53 97 PRO A CA 1
ATOM 719 C C . PRO A 1 97 ? 38.752 14.070 33.148 1.00 52.53 97 PRO A C 1
ATOM 721 O O . PRO A 1 97 ? 38.572 15.039 33.891 1.00 52.53 97 PRO A O 1
ATOM 724 N N . LEU A 1 98 ? 37.970 12.990 33.128 1.00 58.91 98 LEU A N 1
ATOM 725 C CA . LEU A 1 98 ? 36.944 12.605 34.097 1.00 58.91 98 LEU A CA 1
ATOM 726 C C . LEU A 1 98 ? 37.570 12.462 35.498 1.00 58.91 98 LEU A C 1
ATOM 728 O O . LEU A 1 98 ? 37.789 11.351 35.968 1.00 58.91 98 LEU A O 1
ATOM 732 N N . GLY A 1 99 ? 37.931 13.571 36.148 1.00 54.31 99 GLY A N 1
ATOM 733 C CA . GLY A 1 99 ? 38.731 13.496 37.376 1.00 54.31 99 GLY A CA 1
ATOM 734 C C . GLY A 1 99 ? 38.596 14.624 38.393 1.00 54.31 99 GLY A C 1
ATOM 735 O O . GLY A 1 99 ? 39.250 14.541 39.424 1.00 54.31 99 GLY A O 1
ATOM 736 N N . LEU A 1 100 ? 37.782 15.666 38.175 1.00 54.91 100 LEU A N 1
ATOM 737 C CA . LEU A 1 100 ? 37.708 16.802 39.118 1.00 54.91 100 LEU A CA 1
ATOM 738 C C . LEU A 1 100 ? 36.301 17.407 39.293 1.00 54.91 100 LEU A C 1
ATOM 740 O O . LEU A 1 100 ? 36.146 18.622 39.343 1.00 54.91 100 LEU A O 1
ATOM 744 N N . TRP A 1 101 ? 35.262 16.575 39.418 1.00 46.03 101 TRP A N 1
ATOM 745 C CA . TRP A 1 101 ? 33.913 17.042 39.809 1.00 46.03 101 TRP A CA 1
ATOM 746 C C . TRP A 1 101 ? 33.318 16.362 41.052 1.00 46.03 101 TRP A C 1
ATOM 748 O O . TRP A 1 101 ? 32.198 16.670 41.440 1.00 46.03 101 TRP A O 1
ATOM 758 N N . TRP A 1 102 ? 34.070 15.501 41.743 1.00 41.81 102 TRP A N 1
ATOM 759 C CA . TRP A 1 102 ? 33.616 14.874 42.999 1.00 41.81 102 TRP A CA 1
ATOM 760 C C . TRP A 1 102 ? 34.003 15.645 44.275 1.00 41.81 102 TRP A C 1
ATOM 762 O O . TRP A 1 102 ? 33.719 15.211 45.386 1.00 41.81 102 TRP A O 1
ATOM 772 N N . GLY A 1 103 ? 34.641 16.809 44.142 1.00 51.22 103 GLY A N 1
ATOM 773 C CA . GLY A 1 103 ? 35.318 17.484 45.251 1.00 51.22 103 GLY A CA 1
ATOM 774 C C . GLY A 1 103 ? 34.639 18.731 45.820 1.00 51.22 103 GLY A C 1
ATOM 775 O O . GLY A 1 103 ? 35.369 19.641 46.202 1.00 51.22 103 GLY A O 1
ATOM 776 N N . ARG A 1 104 ? 33.299 18.854 45.851 1.00 56.53 104 ARG A N 1
ATOM 777 C CA . ARG A 1 104 ? 32.636 19.937 46.623 1.00 56.53 104 ARG A CA 1
ATOM 778 C C . ARG A 1 104 ? 31.128 19.749 46.882 1.00 56.53 104 ARG A C 1
ATOM 780 O O . ARG A 1 104 ? 30.354 20.670 46.660 1.00 56.53 104 ARG A O 1
ATOM 787 N N . PHE A 1 105 ? 30.702 18.613 47.428 1.00 54.25 105 PHE A N 1
ATOM 788 C CA . PHE A 1 105 ? 29.396 18.539 48.106 1.00 54.25 105 PHE A CA 1
ATOM 789 C C . PHE A 1 105 ? 29.581 18.020 49.530 1.00 54.25 105 PHE A C 1
ATOM 791 O O . PHE A 1 105 ? 29.380 16.850 49.841 1.00 54.25 105 PHE A O 1
ATOM 798 N N . GLY A 1 106 ? 30.034 18.924 50.398 1.00 50.19 106 GLY A N 1
ATOM 799 C CA . GLY A 1 106 ? 29.986 18.734 51.839 1.00 50.19 106 GLY A CA 1
ATOM 800 C C . GLY A 1 106 ? 28.638 19.203 52.387 1.00 50.19 106 GLY A C 1
ATOM 801 O O . GLY A 1 106 ? 28.263 20.347 52.164 1.00 50.19 106 GLY A O 1
ATOM 802 N N . GLY A 1 107 ? 27.963 18.326 53.137 1.00 54.56 107 GLY A N 1
ATOM 803 C CA . GLY A 1 107 ? 26.992 18.700 54.174 1.00 54.56 107 GLY A CA 1
ATOM 804 C C . GLY A 1 107 ? 2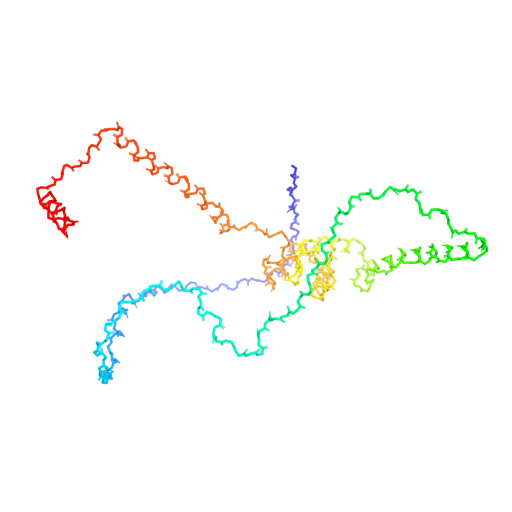5.523 18.810 53.752 1.00 54.56 107 GLY A C 1
ATOM 805 O O . GLY A 1 107 ? 25.048 19.900 53.466 1.00 54.56 107 GLY A O 1
ATOM 806 N N . GLY A 1 108 ? 24.771 17.702 53.822 1.00 48.59 108 GLY A N 1
ATOM 807 C CA . GLY A 1 108 ? 23.300 17.741 53.780 1.00 48.59 108 GLY A CA 1
ATOM 808 C C . GLY A 1 108 ? 22.616 16.430 53.380 1.00 48.59 108 GLY A C 1
ATOM 809 O O . GLY A 1 108 ? 21.786 16.442 52.481 1.00 48.59 108 GLY A O 1
ATOM 810 N N . LYS A 1 109 ? 22.951 15.299 54.022 1.00 55.25 109 LYS A N 1
ATOM 811 C CA . LYS A 1 109 ? 22.466 13.957 53.623 1.00 55.25 109 LYS A CA 1
ATOM 812 C C . LYS A 1 109 ? 20.929 13.824 53.573 1.00 55.25 109 LYS A C 1
ATOM 814 O O . LYS A 1 109 ? 20.414 13.015 52.826 1.00 55.25 109 LYS A O 1
ATOM 819 N N . ALA A 1 110 ? 20.181 14.640 54.316 1.00 55.91 110 ALA A N 1
ATOM 820 C CA . ALA A 1 110 ? 18.721 14.529 54.372 1.00 55.91 110 ALA A CA 1
ATOM 821 C C . ALA A 1 110 ? 17.978 15.202 53.195 1.00 55.91 110 ALA A C 1
ATOM 823 O O . ALA A 1 110 ? 16.865 14.798 52.875 1.00 55.91 110 ALA A O 1
ATOM 824 N N . LEU A 1 111 ? 18.565 16.215 52.540 1.00 56.88 111 LEU A N 1
ATOM 825 C CA . LEU A 1 111 ? 17.899 16.949 51.447 1.00 56.88 111 LEU A CA 1
ATOM 826 C C . LEU A 1 111 ? 18.167 16.322 50.064 1.00 56.88 111 LEU A C 1
ATOM 828 O O . LEU A 1 111 ? 17.334 16.425 49.161 1.00 56.88 111 LEU A O 1
ATOM 832 N N . SER A 1 112 ? 19.311 15.649 49.895 1.00 63.09 112 SER A N 1
ATOM 833 C CA . SER A 1 112 ? 19.687 14.936 48.663 1.00 63.09 112 SER A CA 1
ATOM 834 C C . SER A 1 112 ? 18.889 13.652 48.442 1.00 63.09 112 SER A C 1
ATOM 836 O O . SER A 1 112 ? 18.585 13.303 47.305 1.00 63.09 112 SER A O 1
ATOM 838 N N . ASP A 1 113 ? 18.510 12.968 49.520 1.00 63.62 113 ASP A N 1
ATOM 839 C CA . ASP A 1 113 ? 17.861 11.657 49.420 1.00 63.62 113 ASP A CA 1
ATOM 840 C C . ASP A 1 113 ? 16.373 11.805 49.068 1.00 63.62 113 ASP A C 1
ATOM 842 O O . ASP A 1 113 ? 15.843 11.063 48.242 1.00 63.62 113 ASP A O 1
ATOM 846 N N . VAL A 1 114 ? 15.712 12.837 49.609 1.00 71.88 114 VAL A N 1
ATOM 847 C CA . VAL A 1 114 ? 14.317 13.181 49.280 1.00 71.88 114 VAL A CA 1
ATOM 848 C C . VAL A 1 114 ? 14.195 13.684 47.840 1.00 71.88 114 VAL A C 1
ATOM 850 O O . VAL A 1 114 ? 13.249 13.331 47.138 1.00 71.88 114 VAL A O 1
ATOM 853 N N . THR A 1 115 ? 15.164 14.471 47.368 1.00 77.81 115 THR A N 1
ATOM 854 C CA . THR A 1 115 ? 15.176 14.958 45.980 1.00 77.81 115 THR A CA 1
ATOM 855 C C . THR A 1 115 ? 15.479 13.834 44.989 1.00 77.81 115 THR A C 1
ATOM 857 O O . THR A 1 115 ? 14.804 13.743 43.965 1.00 77.81 115 THR A O 1
ATOM 860 N N . ALA A 1 116 ? 16.398 12.916 45.310 1.00 80.50 116 ALA A N 1
ATOM 861 C CA . ALA A 1 116 ? 16.654 11.728 44.495 1.00 80.50 116 ALA A CA 1
ATOM 862 C C . ALA A 1 116 ? 15.432 10.795 44.425 1.00 80.50 116 ALA A C 1
ATOM 864 O O . ALA A 1 116 ? 15.052 10.366 43.336 1.00 80.50 116 ALA A O 1
ATOM 865 N N . ALA A 1 117 ? 14.764 10.534 45.554 1.00 84.62 117 ALA A N 1
ATOM 866 C CA . ALA A 1 117 ? 13.552 9.715 45.592 1.00 84.62 117 ALA A CA 1
ATOM 867 C C . ALA A 1 117 ? 12.388 10.352 44.811 1.00 84.62 117 ALA A C 1
ATOM 869 O O . ALA A 1 117 ? 11.691 9.656 44.075 1.00 84.62 117 ALA A O 1
ATOM 870 N N . ALA A 1 118 ? 12.208 11.673 44.911 1.00 88.44 118 ALA A N 1
ATOM 871 C CA . ALA A 1 118 ? 11.193 12.401 44.151 1.00 88.44 118 ALA A CA 1
ATOM 872 C C . ALA A 1 118 ? 11.462 12.370 42.638 1.00 88.44 118 ALA A C 1
ATOM 874 O O . ALA A 1 118 ? 10.531 12.188 41.858 1.00 88.44 118 ALA A O 1
ATOM 875 N N . VAL A 1 119 ? 12.725 12.495 42.215 1.00 90.56 119 VAL A N 1
ATOM 876 C CA . VAL A 1 119 ? 13.109 12.376 40.799 1.00 90.56 119 VAL A CA 1
ATOM 877 C C . VAL A 1 119 ? 12.878 10.955 40.290 1.00 90.56 119 VAL A C 1
ATOM 879 O O . VAL A 1 119 ? 12.310 10.792 39.216 1.00 90.56 119 VAL A O 1
ATOM 882 N N . VAL A 1 120 ? 13.244 9.924 41.058 1.00 91.94 120 VAL A N 1
ATOM 883 C CA . VAL A 1 120 ? 12.977 8.524 40.685 1.00 91.94 120 VAL A CA 1
ATOM 884 C C . VAL A 1 120 ? 11.475 8.262 40.585 1.00 91.94 120 VAL A C 1
ATOM 886 O O . VAL A 1 120 ? 11.030 7.680 39.600 1.00 91.94 120 VAL A O 1
ATOM 889 N N . LEU A 1 121 ? 10.677 8.740 41.543 1.00 92.25 121 LEU A N 1
ATOM 890 C CA . LEU A 1 121 ? 9.220 8.612 41.502 1.00 92.25 121 LEU A CA 1
ATOM 891 C C . LEU A 1 121 ? 8.616 9.351 40.303 1.00 92.25 121 LEU A C 1
ATOM 893 O O . LEU A 1 121 ? 7.751 8.800 39.633 1.00 92.25 121 LEU A O 1
ATOM 897 N N . LEU A 1 122 ? 9.086 10.564 40.000 1.00 93.75 122 LEU A N 1
ATOM 898 C CA . LEU A 1 122 ? 8.646 11.334 38.837 1.00 93.75 122 LEU A CA 1
ATOM 899 C C . LEU A 1 122 ? 9.011 10.628 37.526 1.00 93.75 122 LEU A C 1
ATOM 901 O O . LEU A 1 122 ? 8.181 10.572 36.627 1.00 93.75 122 LEU A O 1
ATOM 905 N N . VAL A 1 123 ? 10.214 10.056 37.421 1.00 93.19 123 VAL A N 1
ATOM 906 C CA . VAL A 1 123 ? 10.650 9.265 36.258 1.00 93.19 123 VAL A CA 1
ATOM 907 C C . VAL A 1 123 ? 9.811 7.997 36.113 1.00 93.19 123 VAL A C 1
ATOM 909 O O . VAL A 1 123 ? 9.401 7.679 35.001 1.00 93.19 123 VAL A O 1
ATOM 912 N N . LEU A 1 124 ? 9.500 7.300 37.210 1.00 91.69 124 LEU A N 1
ATOM 913 C CA . LEU A 1 124 ? 8.607 6.138 37.198 1.00 91.69 124 LEU A CA 1
ATOM 914 C C . LEU A 1 124 ? 7.174 6.526 36.805 1.00 91.69 124 LEU A C 1
ATOM 916 O O . LEU A 1 124 ? 6.555 5.818 36.015 1.00 91.69 124 LEU A O 1
ATOM 920 N N . LEU A 1 125 ? 6.669 7.666 37.292 1.00 90.75 125 LEU A N 1
ATOM 921 C CA . LEU A 1 125 ? 5.374 8.206 36.874 1.00 90.75 125 LEU A CA 1
ATOM 922 C C . LEU A 1 125 ? 5.384 8.523 35.376 1.00 90.75 125 LEU A C 1
ATOM 924 O O . LEU A 1 125 ? 4.503 8.060 34.661 1.00 90.75 125 LEU A O 1
ATOM 928 N N . LEU A 1 126 ? 6.399 9.255 34.898 1.00 90.88 126 LEU A N 1
ATOM 929 C CA . LEU A 1 126 ? 6.583 9.636 33.493 1.00 90.88 126 LEU A CA 1
ATOM 930 C C . LEU A 1 126 ? 6.717 8.419 32.571 1.00 90.88 126 LEU A C 1
ATOM 932 O O . LEU A 1 126 ? 6.150 8.410 31.481 1.00 90.88 126 LEU A O 1
ATOM 936 N N . ALA A 1 127 ? 7.412 7.374 33.021 1.00 87.38 127 ALA A N 1
ATOM 937 C CA . ALA A 1 127 ? 7.543 6.112 32.302 1.00 87.38 127 ALA A CA 1
ATOM 938 C C . ALA A 1 127 ? 6.225 5.317 32.240 1.00 87.38 127 ALA A C 1
ATOM 940 O O . ALA A 1 127 ? 6.050 4.513 31.326 1.00 87.38 127 ALA A O 1
ATOM 941 N N . ALA A 1 128 ? 5.288 5.552 33.165 1.00 82.56 128 ALA A N 1
ATOM 942 C CA . ALA A 1 128 ? 3.972 4.916 33.169 1.00 82.56 128 ALA A CA 1
ATOM 943 C C . ALA A 1 128 ? 2.936 5.621 32.266 1.00 82.56 128 ALA A C 1
ATOM 945 O O . ALA A 1 128 ? 1.984 4.971 31.838 1.00 82.56 128 ALA A O 1
ATOM 946 N N . LEU A 1 129 ? 3.115 6.905 31.910 1.00 80.75 129 LEU A N 1
ATOM 947 C CA . LEU A 1 129 ? 2.205 7.630 31.000 1.00 80.75 129 LEU A CA 1
ATOM 948 C C . LEU A 1 129 ? 1.925 6.934 29.649 1.00 80.75 129 LEU A C 1
ATOM 950 O O . LEU A 1 129 ? 0.755 6.887 29.264 1.00 80.75 129 LEU A O 1
ATOM 954 N N . PRO A 1 130 ? 2.912 6.386 28.909 1.00 74.62 130 PRO A N 1
ATOM 955 C CA . PRO A 1 130 ? 2.635 5.744 27.621 1.00 74.62 130 PRO A CA 1
ATOM 956 C C . PRO A 1 130 ? 1.719 4.515 27.733 1.00 74.62 130 PRO A C 1
ATOM 958 O O . PRO A 1 130 ? 1.005 4.208 26.781 1.00 74.62 130 PRO A O 1
ATOM 961 N N . ALA A 1 131 ? 1.663 3.851 28.894 1.00 67.69 131 ALA A N 1
ATOM 962 C CA . ALA A 1 131 ? 0.752 2.727 29.111 1.00 67.69 131 ALA A CA 1
ATOM 963 C C . ALA A 1 131 ? -0.727 3.158 29.143 1.00 67.69 131 ALA A C 1
ATOM 965 O O . ALA A 1 131 ? -1.598 2.375 28.776 1.00 67.69 131 ALA A O 1
ATOM 966 N N . LEU A 1 132 ? -1.020 4.408 29.526 1.00 62.59 132 LEU A N 1
ATOM 967 C CA . LEU A 1 132 ? -2.383 4.954 29.519 1.00 62.59 132 LEU A CA 1
ATOM 968 C C . LEU A 1 132 ? -2.833 5.407 28.120 1.00 62.59 132 LEU A C 1
ATOM 970 O O . LEU A 1 132 ? -4.027 5.410 27.837 1.00 62.5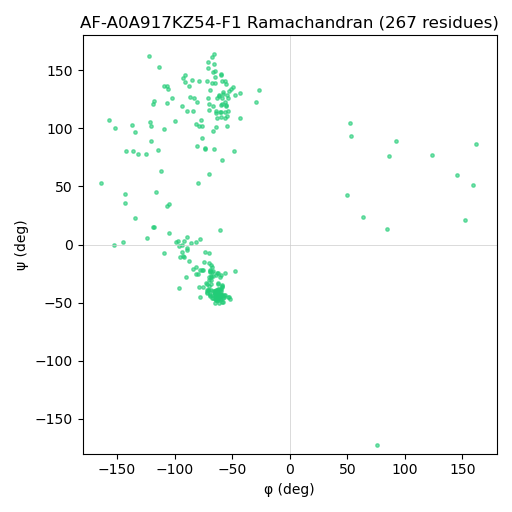9 132 LEU A O 1
ATOM 974 N N . ALA A 1 133 ? -1.896 5.763 27.236 1.00 60.12 133 ALA A N 1
ATOM 975 C CA . ALA A 1 133 ? -2.195 6.196 25.868 1.00 60.12 133 ALA A CA 1
ATOM 976 C C . ALA A 1 133 ? -2.426 5.026 24.892 1.00 60.12 133 ALA A C 1
ATOM 978 O O . ALA A 1 133 ? -3.045 5.211 23.850 1.00 60.12 133 ALA A O 1
ATOM 979 N N . ALA A 1 134 ? -1.961 3.820 25.234 1.00 56.81 134 ALA A N 1
ATOM 980 C CA . ALA A 1 134 ? -2.114 2.616 24.414 1.00 56.81 134 ALA A CA 1
ATOM 981 C C . ALA A 1 134 ? -3.486 1.926 24.558 1.00 56.81 134 ALA A C 1
ATOM 983 O O . ALA A 1 134 ? -3.722 0.882 23.945 1.00 56.81 134 ALA A O 1
ATOM 984 N N . VAL A 1 135 ? -4.404 2.482 25.357 1.00 57.66 135 VAL A N 1
ATOM 985 C CA . VAL A 1 135 ? -5.770 1.962 25.461 1.00 57.66 135 VAL A CA 1
ATOM 986 C C . VAL A 1 135 ? -6.536 2.400 24.217 1.00 57.66 135 VAL A C 1
ATOM 988 O O . VAL A 1 135 ? -7.107 3.488 24.156 1.00 57.66 135 VAL A O 1
ATOM 991 N N . GLY A 1 136 ? -6.514 1.541 23.196 1.00 59.53 136 GLY A N 1
ATOM 992 C CA . GLY A 1 136 ? -7.407 1.658 22.052 1.00 59.53 136 GLY A CA 1
ATOM 993 C C . GLY A 1 136 ? -8.843 1.833 22.540 1.00 59.53 136 GLY A C 1
ATOM 994 O O . GLY A 1 136 ? -9.272 1.166 23.481 1.00 59.53 136 GLY A O 1
ATOM 995 N N . ARG A 1 137 ? -9.560 2.766 21.919 1.00 61.19 137 ARG A N 1
ATOM 996 C CA . ARG A 1 137 ? -10.947 3.094 22.245 1.00 61.19 137 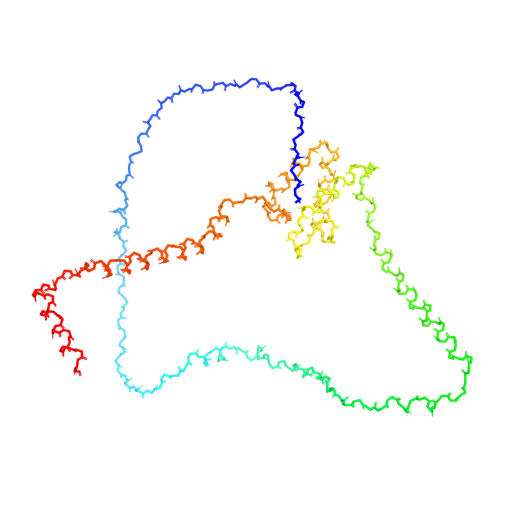ARG A CA 1
ATOM 997 C C . ARG A 1 137 ? -11.825 1.830 22.184 1.00 61.19 137 ARG A C 1
ATOM 999 O O . ARG A 1 137 ? -11.982 1.277 21.093 1.00 61.19 137 ARG A O 1
ATOM 1006 N N . PRO A 1 138 ? -12.332 1.315 23.323 1.00 62.50 138 PRO A N 1
ATOM 1007 C CA . PRO A 1 138 ? -13.062 0.048 23.366 1.00 62.50 138 PRO A CA 1
ATOM 1008 C C . PRO A 1 138 ? -14.418 0.114 22.655 1.00 62.50 138 PRO A C 1
ATOM 1010 O O . PRO A 1 138 ? -14.969 -0.928 22.313 1.00 62.50 138 PRO A O 1
ATOM 1013 N N . GLU A 1 139 ? -14.949 1.313 22.412 1.00 60.81 139 GLU A N 1
ATOM 1014 C CA . GLU A 1 139 ? -16.247 1.528 21.772 1.00 60.81 139 GLU A CA 1
ATOM 1015 C C . GLU A 1 139 ? -16.303 1.103 20.298 1.00 60.81 139 GLU A C 1
ATOM 1017 O O . GLU A 1 139 ? -17.391 0.865 19.783 1.00 60.81 139 GLU A O 1
ATOM 1022 N N . ASP A 1 140 ? -15.154 0.973 19.628 1.00 71.25 140 ASP A N 1
ATOM 1023 C CA . ASP A 1 140 ? -15.094 0.639 18.203 1.00 71.25 140 ASP A CA 1
ATOM 1024 C C . ASP A 1 140 ? -14.817 -0.858 17.940 1.00 71.25 140 ASP A C 1
ATOM 1026 O O . ASP A 1 140 ? -14.695 -1.223 16.774 1.00 71.25 140 ASP A O 1
ATOM 1030 N N . ARG A 1 141 ? -14.694 -1.722 18.964 1.00 85.62 141 ARG A N 1
ATOM 1031 C CA . ARG A 1 141 ? -14.431 -3.171 18.796 1.00 85.62 141 ARG A CA 1
ATOM 1032 C C . ARG A 1 141 ? -15.711 -4.005 18.714 1.00 85.62 141 ARG A C 1
ATOM 1034 O O . ARG A 1 141 ? -16.693 -3.730 19.402 1.00 85.62 141 ARG A O 1
ATOM 1041 N N . LEU A 1 142 ? -15.681 -5.079 17.927 1.00 88.06 142 LEU A N 1
ATOM 1042 C CA . LEU A 1 142 ? -16.740 -6.087 17.909 1.00 88.06 142 LEU A CA 1
ATOM 1043 C C . LEU A 1 142 ? -16.802 -6.861 19.233 1.00 88.06 142 LEU A C 1
ATOM 1045 O O . LEU A 1 142 ? -15.791 -7.112 19.886 1.00 88.06 142 LEU A O 1
ATOM 1049 N N . GLN A 1 143 ? -18.016 -7.290 19.595 1.00 89.88 143 GLN A N 1
ATOM 1050 C CA . GLN A 1 143 ? -18.252 -8.128 20.777 1.00 89.88 143 GLN A CA 1
ATOM 1051 C C . GLN A 1 143 ? -17.673 -9.540 20.615 1.00 89.88 143 GLN A C 1
ATOM 1053 O O . GLN A 1 143 ? -17.233 -10.140 21.592 1.00 89.88 143 GLN A O 1
ATOM 1058 N N . ASP A 1 144 ? -17.685 -10.073 19.389 1.00 93.44 144 ASP A N 1
ATOM 1059 C CA . ASP A 1 144 ? -17.099 -11.373 19.076 1.00 93.44 144 ASP A CA 1
ATOM 1060 C C . ASP A 1 144 ? -15.586 -11.220 18.819 1.00 93.44 144 ASP A C 1
ATOM 1062 O O . ASP A 1 144 ? -15.197 -10.594 17.824 1.00 93.44 144 ASP A O 1
ATOM 1066 N N . PRO A 1 145 ? -14.717 -11.809 19.665 1.00 92.62 145 PRO A N 1
ATOM 1067 C CA . PRO A 1 145 ? -13.270 -11.700 19.513 1.00 92.62 145 PRO A CA 1
ATOM 1068 C C . PRO A 1 145 ? -12.742 -12.340 18.221 1.00 92.62 145 PRO A C 1
ATOM 1070 O O . PRO A 1 145 ? -11.703 -11.911 17.719 1.00 92.62 145 PRO A O 1
ATOM 1073 N N . ALA A 1 146 ? -13.429 -13.340 17.658 1.00 94.31 146 ALA A N 1
ATOM 1074 C CA . ALA A 1 146 ? -13.019 -13.955 16.397 1.00 94.31 146 ALA A CA 1
ATOM 1075 C C . ALA A 1 146 ? -13.269 -13.012 15.211 1.00 94.31 146 ALA A C 1
ATOM 1077 O O . ALA A 1 146 ? -12.413 -12.869 14.335 1.00 94.31 146 ALA A O 1
ATOM 1078 N N . LEU A 1 147 ? -14.420 -12.331 15.204 1.00 94.81 147 LEU A N 1
ATOM 1079 C CA . LEU A 1 147 ? -14.738 -11.332 14.185 1.00 94.81 147 LEU A CA 1
ATOM 1080 C C . LEU A 1 147 ? -13.875 -10.075 14.327 1.00 94.81 147 LEU A C 1
ATOM 1082 O O . LEU A 1 147 ? -13.460 -9.522 13.311 1.00 94.81 147 LEU A O 1
ATOM 1086 N N . GLU A 1 148 ? -13.544 -9.655 15.550 1.00 95.12 148 GLU A N 1
ATOM 1087 C CA . GLU A 1 148 ? -12.628 -8.527 15.756 1.00 95.12 148 GLU A CA 1
ATOM 1088 C C . GLU A 1 148 ? -11.224 -8.846 15.232 1.00 95.12 148 GLU A C 1
ATOM 1090 O O . GLU A 1 148 ? -10.668 -8.071 14.459 1.00 95.12 148 GLU A O 1
ATOM 1095 N N . ALA A 1 149 ? -10.672 -10.021 15.556 1.00 95.00 149 ALA A N 1
ATOM 1096 C CA . ALA A 1 149 ? -9.358 -10.429 15.054 1.00 95.00 149 ALA A CA 1
ATOM 1097 C C . ALA A 1 149 ? -9.312 -10.482 13.515 1.00 95.00 149 ALA A C 1
ATOM 1099 O O . ALA A 1 149 ? -8.296 -10.147 12.899 1.00 95.00 149 ALA A O 1
ATOM 1100 N N . ARG A 1 150 ? -10.426 -10.882 12.891 1.00 95.69 150 ARG A N 1
ATOM 1101 C CA . ARG A 1 150 ? -10.605 -10.866 11.438 1.00 95.69 150 ARG A CA 1
ATOM 1102 C C . ARG A 1 150 ? -10.648 -9.439 10.884 1.00 95.69 150 ARG A C 1
ATOM 1104 O O . ARG A 1 150 ? -9.960 -9.159 9.905 1.00 95.69 150 ARG A O 1
ATOM 1111 N N . ALA A 1 151 ? -11.400 -8.536 11.510 1.00 95.94 151 ALA A N 1
ATOM 1112 C CA . ALA A 1 151 ? -11.452 -7.129 11.115 1.00 95.94 151 ALA A CA 1
ATOM 1113 C C . ALA A 1 151 ? -10.075 -6.452 11.230 1.00 95.94 151 ALA A C 1
ATOM 1115 O O . ALA A 1 151 ? -9.638 -5.809 10.278 1.00 95.94 151 ALA A O 1
ATOM 1116 N N . GLU A 1 152 ? -9.346 -6.679 12.327 1.00 94.94 152 GLU A N 1
ATOM 1117 C CA . GLU A 1 152 ? -7.976 -6.180 12.504 1.00 94.94 152 GLU A CA 1
ATOM 1118 C C . GLU A 1 152 ? -7.014 -6.742 11.445 1.00 94.94 152 GLU A C 1
ATOM 1120 O O . GLU A 1 152 ? -6.119 -6.045 10.966 1.00 94.94 152 GLU A O 1
ATOM 1125 N N . ALA A 1 153 ? -7.165 -8.017 11.066 1.00 95.62 153 ALA A N 1
ATOM 1126 C CA . ALA A 1 153 ? -6.348 -8.618 10.015 1.00 95.62 153 ALA A CA 1
ATOM 1127 C C . ALA A 1 153 ? -6.577 -7.941 8.657 1.00 95.62 153 ALA A C 1
ATOM 1129 O O . ALA A 1 153 ? -5.603 -7.631 7.974 1.00 95.62 153 ALA A O 1
ATOM 1130 N N . ILE A 1 154 ? -7.835 -7.653 8.309 1.00 96.06 154 ILE A N 1
ATOM 1131 C CA . ILE A 1 154 ? -8.184 -6.899 7.098 1.00 96.06 154 ILE A CA 1
ATOM 1132 C C . ILE A 1 154 ? -7.627 -5.471 7.183 1.00 96.06 154 ILE A C 1
ATOM 1134 O O . ILE A 1 154 ? -7.016 -4.992 6.231 1.00 96.06 154 ILE A O 1
ATOM 1138 N N . GLY A 1 155 ? -7.772 -4.800 8.328 1.00 95.06 155 GLY A N 1
ATOM 1139 C CA . GLY A 1 155 ? -7.267 -3.443 8.527 1.00 95.06 155 GLY A CA 1
ATOM 1140 C C . GLY A 1 155 ? -5.744 -3.328 8.401 1.00 95.06 155 GLY A C 1
ATOM 1141 O O . GLY A 1 155 ? -5.242 -2.353 7.845 1.00 95.06 155 GLY A O 1
ATOM 1142 N N . ARG A 1 156 ? -4.979 -4.345 8.812 1.00 95.31 156 ARG A N 1
ATOM 1143 C CA . ARG A 1 156 ? -3.517 -4.370 8.606 1.00 95.31 156 ARG A CA 1
ATOM 1144 C C . ARG A 1 156 ? -3.105 -4.394 7.131 1.00 95.31 156 ARG A C 1
ATOM 1146 O O . ARG A 1 156 ? -2.009 -3.940 6.803 1.00 95.31 156 ARG A O 1
ATOM 1153 N N . ASP A 1 157 ? -3.975 -4.876 6.249 1.00 94.06 157 ASP A N 1
ATOM 1154 C CA . ASP A 1 157 ? -3.738 -4.920 4.804 1.00 94.06 157 ASP A CA 1
ATOM 1155 C C . ASP A 1 157 ? -4.197 -3.648 4.073 1.00 94.06 157 ASP A C 1
ATOM 1157 O O . ASP A 1 157 ? -3.914 -3.476 2.882 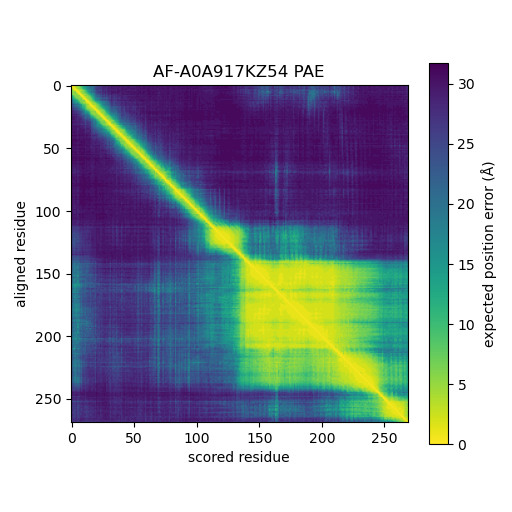1.00 94.06 157 ASP A O 1
ATOM 1161 N N . LEU A 1 158 ? -4.827 -2.717 4.793 1.00 95.88 158 LEU A N 1
ATOM 1162 C CA . LEU A 1 158 ? -5.271 -1.423 4.288 1.00 95.88 158 LEU A CA 1
ATOM 1163 C C . LEU A 1 158 ? -4.362 -0.301 4.797 1.00 95.88 158 LEU A C 1
ATOM 1165 O O . LEU A 1 158 ? -4.051 -0.208 5.981 1.00 95.88 158 LEU A O 1
ATOM 1169 N N . ARG A 1 159 ? -3.952 0.591 3.899 1.00 96.06 159 ARG A N 1
ATOM 1170 C CA . ARG A 1 159 ? -3.141 1.776 4.174 1.00 96.06 159 ARG A CA 1
ATOM 1171 C C . ARG A 1 159 ? -4.017 2.990 4.474 1.00 96.06 159 ARG A C 1
ATOM 1173 O O . ARG A 1 159 ? -4.972 3.278 3.757 1.00 96.06 159 ARG A O 1
ATOM 1180 N N . CYS A 1 160 ? -3.609 3.791 5.454 1.00 94.75 160 CYS A N 1
ATOM 1181 C CA . CYS A 1 160 ? -4.149 5.138 5.625 1.00 94.75 160 CYS A CA 1
ATOM 1182 C C . CYS A 1 160 ? -3.670 6.064 4.486 1.00 94.75 160 CYS A C 1
ATOM 1184 O O . CYS A 1 160 ? -2.483 6.370 4.389 1.00 94.75 160 CYS A O 1
ATOM 1186 N N . MET A 1 161 ? -4.594 6.556 3.652 1.00 92.38 161 MET A N 1
ATOM 1187 C CA . MET A 1 161 ? -4.289 7.425 2.497 1.00 92.38 161 MET A CA 1
ATOM 1188 C C . MET A 1 161 ? -3.733 8.805 2.870 1.00 92.38 161 MET A C 1
ATOM 1190 O O . MET A 1 161 ? -3.076 9.442 2.053 1.00 92.38 161 MET A O 1
ATOM 1194 N N . VAL A 1 162 ? -3.997 9.271 4.091 1.00 94.25 162 VAL A N 1
ATOM 1195 C CA . VAL A 1 162 ? -3.510 10.569 4.595 1.00 94.25 162 VAL A CA 1
ATOM 1196 C C . VAL A 1 162 ? -2.242 10.435 5.437 1.00 94.25 162 VAL A C 1
ATOM 1198 O O . VAL A 1 162 ? -1.751 11.419 5.981 1.00 94.25 162 VAL A O 1
ATOM 1201 N N . CYS A 1 163 ? -1.710 9.220 5.557 1.00 92.88 163 CYS A N 1
ATOM 1202 C CA . CYS A 1 163 ? -0.594 8.903 6.427 1.00 92.88 163 CYS A CA 1
ATOM 1203 C C . CYS A 1 163 ? 0.585 8.306 5.649 1.00 92.88 163 CYS A C 1
ATOM 1205 O O . CYS A 1 163 ? 0.436 7.786 4.543 1.00 92.88 163 CYS A O 1
ATOM 1207 N N . GLN A 1 164 ? 1.772 8.312 6.256 1.00 90.88 164 GLN A N 1
ATOM 1208 C CA . GLN A 1 164 ? 3.003 7.856 5.607 1.00 90.88 164 GLN A CA 1
ATOM 1209 C C . GLN A 1 164 ? 3.124 6.327 5.642 1.00 90.88 164 GLN A C 1
ATOM 1211 O O . GLN A 1 164 ? 3.772 5.766 6.518 1.00 90.88 164 GLN A O 1
ATOM 1216 N N . ASN A 1 165 ? 2.508 5.652 4.666 1.00 92.12 165 ASN A N 1
ATOM 1217 C CA . ASN A 1 165 ? 2.654 4.209 4.424 1.00 92.12 165 ASN A CA 1
ATOM 1218 C C . ASN A 1 165 ? 2.456 3.317 5.666 1.00 92.12 165 ASN A C 1
ATOM 1220 O O . ASN A 1 165 ? 3.196 2.360 5.887 1.00 92.12 165 ASN A O 1
ATOM 1224 N N . GLN A 1 166 ? 1.445 3.641 6.464 1.00 92.75 166 GLN A N 1
ATOM 1225 C CA . GLN A 1 166 ? 1.059 2.909 7.669 1.00 92.75 166 GLN A CA 1
ATOM 1226 C C . GLN A 1 166 ? -0.315 2.269 7.489 1.00 92.75 166 GLN A C 1
ATOM 1228 O O . GLN A 1 166 ? -1.141 2.780 6.720 1.00 92.75 166 GLN A O 1
ATOM 1233 N N . SER A 1 167 ? -0.560 1.167 8.199 1.00 95.31 167 SER A N 1
ATOM 1234 C CA . SER A 1 167 ? -1.866 0.514 8.174 1.00 95.31 167 SER A CA 1
ATOM 1235 C C . SER A 1 167 ? -2.942 1.390 8.830 1.00 95.31 167 SER A C 1
ATOM 1237 O O . SER A 1 167 ? -2.627 2.319 9.583 1.00 95.31 167 SER A O 1
ATOM 1239 N N . ILE A 1 168 ? -4.218 1.117 8.549 1.00 95.31 168 ILE A N 1
ATOM 1240 C CA . ILE A 1 168 ? -5.322 1.809 9.233 1.00 95.31 168 ILE A CA 1
ATOM 1241 C C . ILE A 1 168 ? -5.435 1.405 10.711 1.00 95.31 168 ILE A C 1
ATOM 1243 O O . ILE A 1 168 ? -5.974 2.181 11.498 1.00 95.31 168 ILE A O 1
ATOM 1247 N N . GLU A 1 169 ? -4.897 0.243 11.100 1.00 93.81 169 GLU A N 1
ATOM 1248 C CA . GLU A 1 169 ? -4.844 -0.198 12.503 1.00 93.81 169 GLU A CA 1
ATOM 1249 C C . GLU A 1 169 ? -3.777 0.547 13.306 1.00 93.81 169 GLU A C 1
ATOM 1251 O O . GLU A 1 169 ? -4.020 0.919 14.452 1.00 93.81 169 GLU A O 1
ATOM 1256 N N . ASP A 1 170 ? -2.636 0.851 12.683 1.00 92.25 170 ASP A N 1
ATOM 1257 C CA . ASP A 1 170 ? -1.515 1.544 13.333 1.00 92.25 170 ASP A CA 1
ATOM 1258 C C . ASP A 1 170 ? -1.649 3.077 13.290 1.00 92.25 170 ASP A C 1
ATOM 1260 O O . ASP A 1 170 ? -0.749 3.806 13.709 1.00 92.25 170 ASP A O 1
ATOM 1264 N N . SER A 1 171 ? -2.733 3.603 12.712 1.00 91.62 171 SER A N 1
ATOM 1265 C CA . SER A 1 171 ? -2.926 5.037 12.508 1.00 91.62 171 SER A CA 1
ATOM 1266 C C . SER A 1 171 ? -3.993 5.656 13.401 1.00 91.62 171 SER A C 1
ATOM 1268 O O . SER A 1 171 ? -5.115 5.162 13.517 1.00 91.62 171 SER A O 1
ATOM 1270 N N . ASP A 1 172 ? -3.672 6.828 13.949 1.00 90.94 172 ASP A N 1
ATOM 1271 C CA . ASP A 1 172 ? -4.602 7.656 14.718 1.00 90.94 172 ASP A CA 1
ATOM 1272 C C . ASP A 1 172 ? -5.406 8.660 13.883 1.00 90.94 172 ASP A C 1
ATOM 1274 O O . ASP A 1 172 ? -6.264 9.358 14.441 1.00 90.94 172 ASP A O 1
ATOM 1278 N N . ALA A 1 173 ? -5.161 8.735 12.569 1.00 92.38 173 ALA A N 1
ATOM 1279 C CA . ALA A 1 173 ? -5.856 9.657 11.677 1.00 92.38 173 ALA A CA 1
ATOM 1280 C C . ALA A 1 173 ? -7.373 9.420 11.679 1.00 92.38 173 ALA A C 1
ATOM 1282 O O . ALA A 1 173 ? -7.840 8.284 11.764 1.00 92.38 173 ALA A O 1
ATOM 1283 N N . GLU A 1 174 ? -8.148 10.495 11.534 1.00 92.56 174 GLU A N 1
ATOM 1284 C CA . GLU A 1 174 ? -9.615 10.433 11.501 1.00 92.56 174 GLU A CA 1
ATOM 1285 C C . GLU A 1 174 ? -10.118 9.507 10.384 1.00 92.56 174 GLU A C 1
ATOM 1287 O O . GLU A 1 174 ? -10.881 8.582 10.649 1.00 92.56 174 GLU A O 1
ATOM 1292 N N . LEU A 1 175 ? -9.543 9.618 9.181 1.00 91.88 175 LEU A N 1
ATOM 1293 C CA . LEU A 1 175 ? -9.853 8.722 8.061 1.00 91.88 175 LEU A CA 1
ATOM 1294 C C . LEU A 1 175 ? -9.579 7.242 8.379 1.00 91.88 175 LEU A C 1
ATOM 1296 O O . LEU A 1 175 ? -10.319 6.362 7.949 1.00 91.88 175 LEU A O 1
ATOM 1300 N N . ALA A 1 176 ? -8.521 6.945 9.139 1.00 94.88 176 ALA A N 1
ATOM 1301 C CA . ALA A 1 176 ? -8.221 5.575 9.544 1.00 94.88 176 ALA A CA 1
ATOM 1302 C C . ALA A 1 176 ? -9.245 5.045 10.561 1.00 94.88 176 ALA A C 1
ATOM 1304 O O . ALA A 1 176 ? -9.525 3.849 10.583 1.00 94.88 176 ALA A O 1
ATOM 1305 N N . ARG A 1 177 ? -9.825 5.909 11.406 1.00 93.00 177 ARG A N 1
ATOM 1306 C CA . ARG A 1 177 ? -10.925 5.531 12.313 1.00 93.00 177 ARG A CA 1
ATOM 1307 C C . ARG A 1 177 ? -12.181 5.179 11.518 1.00 93.00 177 ARG A C 1
ATOM 1309 O O . ARG A 1 177 ? -12.763 4.125 11.760 1.00 93.00 177 ARG A O 1
ATOM 1316 N N . ASP A 1 178 ? -12.535 5.994 10.530 1.00 93.50 178 ASP A N 1
ATOM 1317 C CA . ASP A 1 178 ? -13.714 5.757 9.690 1.00 93.50 178 ASP A CA 1
ATOM 1318 C C . ASP A 1 178 ? -13.590 4.469 8.869 1.00 93.50 178 ASP A C 1
ATOM 1320 O O . ASP A 1 178 ? -14.521 3.665 8.825 1.00 93.50 178 ASP A O 1
ATOM 1324 N N . LEU A 1 179 ? -12.414 4.214 8.284 1.00 94.94 179 LEU A N 1
ATOM 1325 C CA . LEU A 1 179 ? -12.158 2.972 7.551 1.00 94.94 179 LEU A CA 1
ATOM 1326 C C . LEU A 1 179 ? -12.238 1.736 8.455 1.00 94.94 179 LEU A C 1
ATOM 1328 O O . LEU A 1 179 ? -12.818 0.731 8.052 1.00 94.94 179 LEU A O 1
ATOM 1332 N N . ARG A 1 180 ? -11.715 1.805 9.686 1.00 95.00 180 ARG A N 1
ATOM 1333 C CA . ARG A 1 180 ? -11.822 0.700 10.653 1.00 95.00 180 ARG A CA 1
ATOM 1334 C C . ARG A 1 180 ? -13.269 0.399 11.029 1.00 95.00 180 ARG A C 1
ATOM 1336 O O . ARG A 1 180 ? -13.655 -0.767 11.061 1.00 95.00 180 ARG A O 1
ATOM 1343 N N . ARG A 1 181 ? -14.086 1.433 11.257 1.00 94.44 181 ARG A N 1
ATOM 1344 C CA . ARG A 1 181 ? -15.530 1.262 11.489 1.00 94.44 181 ARG A CA 1
ATOM 1345 C C . ARG A 1 181 ? -16.205 0.592 10.299 1.00 94.44 181 ARG A C 1
ATOM 1347 O O . ARG A 1 181 ? -16.894 -0.404 10.481 1.00 94.44 181 ARG A O 1
ATOM 1354 N N . LEU A 1 182 ? -15.920 1.056 9.084 1.00 94.50 182 LEU A N 1
ATOM 1355 C CA . LEU A 1 182 ? -16.494 0.490 7.865 1.00 94.50 182 LEU A CA 1
ATOM 1356 C C . LEU A 1 182 ? -16.114 -0.989 7.663 1.00 94.50 182 LEU A C 1
ATOM 1358 O O . LEU A 1 182 ? -16.968 -1.801 7.312 1.00 94.50 182 LEU A O 1
ATOM 1362 N N . VAL A 1 183 ? -14.854 -1.366 7.914 1.00 96.25 183 VAL A N 1
ATOM 1363 C CA . VAL A 1 183 ? -14.406 -2.773 7.873 1.00 96.25 183 VAL A CA 1
ATOM 1364 C C . VAL A 1 183 ? -15.210 -3.615 8.862 1.00 96.25 183 VAL A C 1
ATOM 1366 O O . VAL A 1 183 ? -15.754 -4.655 8.493 1.00 96.25 183 VAL A O 1
ATOM 1369 N N . ARG A 1 184 ? -15.326 -3.154 10.108 1.00 95.25 184 ARG A N 1
ATOM 1370 C CA . ARG A 1 184 ? -16.059 -3.835 11.183 1.00 95.25 184 ARG A CA 1
ATOM 1371 C C . ARG A 1 184 ? -17.555 -3.972 10.894 1.00 95.25 184 ARG A C 1
ATOM 1373 O O . ARG A 1 184 ? -18.134 -5.035 11.128 1.00 95.25 184 ARG A O 1
ATOM 1380 N N . GLU A 1 185 ? -18.173 -2.955 10.304 1.00 94.88 185 GLU A N 1
ATOM 1381 C CA . GLU A 1 185 ? -19.555 -3.015 9.817 1.00 94.88 185 GLU A CA 1
ATOM 1382 C C . GLU A 1 185 ? -19.726 -4.105 8.752 1.00 94.88 185 GLU A C 1
ATOM 1384 O O . GLU A 1 185 ? -20.669 -4.889 8.810 1.00 94.88 185 GLU A O 1
ATOM 1389 N N . ARG A 1 186 ? -18.788 -4.231 7.805 1.00 95.38 186 ARG A N 1
ATOM 1390 C CA . ARG A 1 186 ? -18.867 -5.272 6.766 1.00 95.38 186 ARG A CA 1
ATOM 1391 C C . ARG A 1 186 ? -18.587 -6.675 7.283 1.00 95.38 186 ARG A C 1
ATOM 1393 O O . ARG A 1 186 ? -19.272 -7.620 6.896 1.00 95.38 186 ARG A O 1
ATOM 1400 N N . VAL A 1 187 ? -17.625 -6.814 8.189 1.00 96.00 187 VAL A N 1
ATOM 1401 C CA . VAL A 1 187 ? -17.336 -8.092 8.847 1.00 96.00 187 VAL A CA 1
ATOM 1402 C C . VAL A 1 187 ? -18.540 -8.560 9.666 1.00 96.00 187 VAL A C 1
ATOM 1404 O O . VAL A 1 187 ? -18.913 -9.728 9.569 1.00 96.00 187 VAL A O 1
ATOM 1407 N N . SER A 1 188 ? -19.190 -7.659 10.410 1.00 94.38 188 SER A N 1
ATOM 1408 C CA . SER A 1 188 ? -20.410 -7.981 11.166 1.00 94.38 188 SER A CA 1
ATOM 1409 C C . SER A 1 188 ? -21.630 -8.234 10.271 1.00 94.38 188 SER A C 1
ATOM 1411 O O . SER A 1 188 ? -22.476 -9.052 10.624 1.00 94.38 188 SER A O 1
ATOM 1413 N N . ALA A 1 189 ? -21.687 -7.630 9.078 1.00 94.88 189 ALA A N 1
ATOM 1414 C CA . ALA A 1 189 ? -22.683 -7.948 8.051 1.00 94.88 189 ALA A CA 1
ATOM 1415 C C . ALA A 1 189 ? -22.493 -9.338 7.401 1.00 94.88 189 ALA A C 1
ATOM 1417 O O . ALA A 1 189 ? -23.352 -9.772 6.632 1.00 94.88 189 ALA A O 1
ATOM 1418 N N . GLY A 1 190 ? -21.397 -10.047 7.699 1.00 95.75 190 GLY A N 1
ATOM 1419 C CA . GLY A 1 190 ? -21.118 -11.386 7.172 1.00 95.75 190 GLY A CA 1
ATOM 1420 C C . GLY A 1 190 ? -20.447 -11.402 5.795 1.00 95.75 190 GLY A C 1
ATOM 1421 O O . GLY A 1 190 ? -20.371 -12.460 5.168 1.00 95.75 190 GLY A O 1
ATOM 1422 N N . ASP A 1 191 ? -19.932 -10.265 5.314 1.00 96.75 191 ASP A N 1
ATOM 1423 C CA . ASP A 1 191 ? -19.154 -10.226 4.074 1.00 96.75 191 ASP A CA 1
ATOM 1424 C C . ASP A 1 191 ? -17.849 -11.025 4.236 1.00 96.75 191 ASP A C 1
ATOM 1426 O O . ASP A 1 191 ? -17.230 -11.015 5.300 1.00 96.75 191 ASP A O 1
ATOM 1430 N N . SER A 1 192 ? -17.408 -11.715 3.177 1.00 97.12 192 SER A N 1
ATOM 1431 C CA . SER A 1 192 ? -16.099 -12.394 3.094 1.00 97.12 192 SER A CA 1
ATOM 1432 C C . SER A 1 192 ? -14.945 -11.389 2.983 1.00 97.12 192 SER A C 1
ATOM 1434 O O . SER A 1 192 ? -15.166 -10.312 2.441 1.00 97.12 192 SER A O 1
ATOM 1436 N N . ASP A 1 193 ? -13.715 -11.757 3.360 1.00 95.88 193 ASP A N 1
ATOM 1437 C CA . ASP A 1 193 ? -12.552 -10.841 3.370 1.00 95.88 193 ASP A CA 1
ATOM 1438 C C . ASP A 1 193 ? -12.361 -10.125 2.029 1.00 95.88 193 ASP A C 1
ATOM 1440 O O . ASP A 1 193 ? -12.252 -8.903 1.995 1.00 95.88 193 ASP A O 1
ATOM 1444 N N . ALA A 1 194 ? -12.421 -10.875 0.922 1.00 94.44 194 ALA A N 1
ATOM 1445 C CA . ALA A 1 194 ? -12.312 -10.323 -0.427 1.00 94.44 194 ALA A CA 1
ATOM 1446 C C . ALA A 1 194 ? -13.386 -9.259 -0.698 1.00 94.44 194 ALA A C 1
ATOM 1448 O O . ALA A 1 194 ? -13.054 -8.144 -1.063 1.00 94.44 194 ALA A O 1
ATOM 1449 N N . LYS A 1 195 ? -14.659 -9.550 -0.400 1.00 96.75 195 LYS A N 1
ATOM 1450 C CA . LYS A 1 195 ? -15.758 -8.578 -0.548 1.00 96.75 1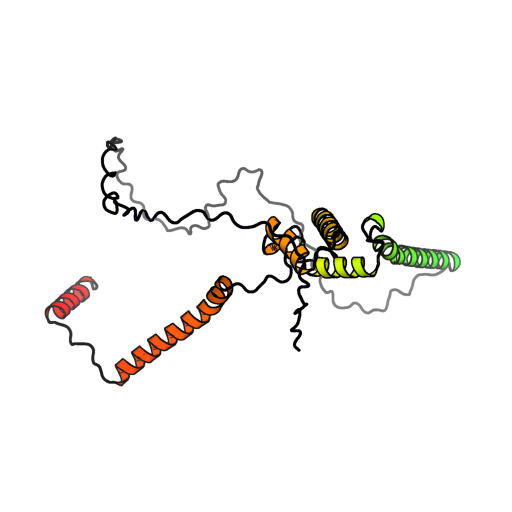95 LYS A CA 1
ATOM 1451 C C . LYS A 1 195 ? -15.570 -7.317 0.296 1.00 96.75 195 LYS A C 1
ATOM 1453 O O . LYS A 1 195 ? -15.925 -6.238 -0.166 1.00 96.75 195 LYS A O 1
ATOM 1458 N N . VAL A 1 196 ? -15.053 -7.440 1.522 1.00 96.81 196 VAL A N 1
ATOM 1459 C CA . VAL A 1 196 ? -14.777 -6.273 2.379 1.00 96.81 196 VAL A CA 1
ATOM 1460 C C . VAL A 1 196 ? -13.703 -5.397 1.740 1.00 96.81 196 VAL A C 1
ATOM 1462 O O . VAL A 1 196 ? -13.871 -4.184 1.638 1.00 96.81 196 VAL A O 1
ATOM 1465 N N . VAL A 1 197 ? -12.615 -6.021 1.289 1.00 95.50 197 VAL A N 1
ATOM 1466 C CA . VAL A 1 197 ? -11.488 -5.337 0.652 1.00 95.50 197 VAL A CA 1
ATOM 1467 C C . VAL A 1 197 ? -11.908 -4.703 -0.675 1.00 95.50 197 VAL A C 1
ATOM 1469 O O . VAL A 1 197 ? -11.649 -3.519 -0.873 1.00 95.50 197 VAL A O 1
ATOM 1472 N N . ASP A 1 198 ? -12.618 -5.440 -1.530 1.00 94.94 198 ASP A N 1
ATOM 1473 C CA . ASP A 1 198 ? -13.141 -4.969 -2.817 1.00 94.94 198 ASP A CA 1
ATOM 1474 C C . ASP A 1 198 ? -14.085 -3.776 -2.620 1.00 94.94 198 ASP A C 1
ATOM 1476 O O . ASP A 1 198 ? -13.970 -2.765 -3.298 1.00 94.94 198 ASP A O 1
ATOM 1480 N N . PHE A 1 199 ? -14.962 -3.820 -1.613 1.00 95.62 199 PHE A N 1
ATOM 1481 C CA . PHE A 1 199 ? -15.875 -2.716 -1.309 1.00 95.62 199 PHE A CA 1
ATOM 1482 C C . PHE A 1 199 ? -15.163 -1.412 -0.915 1.00 95.62 199 PHE A C 1
ATOM 1484 O O . PHE A 1 199 ? -15.665 -0.310 -1.171 1.00 95.62 199 PHE A O 1
ATOM 1491 N N . ILE A 1 200 ? -14.017 -1.527 -0.244 1.00 95.56 200 ILE A N 1
ATOM 1492 C CA . ILE A 1 200 ? -13.179 -0.383 0.123 1.00 95.56 200 ILE A CA 1
ATOM 1493 C C . ILE A 1 200 ? -12.384 0.071 -1.105 1.00 95.56 200 ILE A C 1
ATOM 1495 O O . ILE A 1 200 ? -12.352 1.262 -1.414 1.00 95.56 200 ILE A O 1
ATOM 1499 N N . HIS A 1 201 ? -11.798 -0.867 -1.843 1.00 94.69 201 HIS A N 1
ATOM 1500 C CA . HIS A 1 201 ? -11.064 -0.608 -3.078 1.00 94.69 201 HIS A CA 1
ATOM 1501 C C . HIS A 1 201 ? -11.917 0.107 -4.134 1.00 94.69 201 HIS A C 1
ATOM 1503 O O . HIS A 1 201 ? -11.477 1.120 -4.667 1.00 94.69 201 HIS A O 1
ATOM 1509 N N . ASP A 1 202 ? -13.167 -0.299 -4.340 1.00 94.62 202 ASP A N 1
ATOM 1510 C CA . ASP A 1 202 ? -14.080 0.314 -5.313 1.00 94.62 202 ASP A CA 1
ATOM 1511 C C . ASP A 1 202 ? -14.337 1.808 -5.043 1.00 94.62 202 ASP A C 1
ATOM 1513 O O . ASP A 1 202 ? -14.640 2.570 -5.963 1.00 94.62 202 ASP A O 1
ATOM 1517 N N . ARG A 1 203 ? -14.215 2.257 -3.783 1.00 93.12 203 ARG A N 1
ATOM 1518 C CA . ARG A 1 203 ? -14.377 3.675 -3.411 1.00 93.12 203 ARG A CA 1
ATOM 1519 C C . ARG A 1 203 ? -13.075 4.450 -3.319 1.00 93.12 203 ARG A C 1
ATOM 1521 O O . ARG A 1 203 ? -13.065 5.637 -3.633 1.00 93.12 203 ARG A O 1
ATOM 1528 N N . TYR A 1 204 ? -12.019 3.815 -2.824 1.00 93.31 204 TYR A N 1
ATOM 1529 C CA . TYR A 1 204 ? -10.772 4.490 -2.457 1.00 93.31 204 TYR A CA 1
ATOM 1530 C C . TYR A 1 204 ? -9.604 4.174 -3.412 1.00 93.31 204 TYR A C 1
ATOM 1532 O O . TYR A 1 204 ? -8.557 4.818 -3.349 1.00 93.31 204 TYR A O 1
ATOM 1540 N N . GLY A 1 205 ? -9.794 3.235 -4.339 1.00 92.12 205 GLY A N 1
ATOM 1541 C CA . GLY A 1 205 ? -8.847 2.826 -5.374 1.00 92.12 205 GLY A CA 1
ATOM 1542 C C . GLY A 1 205 ? -7.696 1.953 -4.869 1.00 92.12 205 GLY A C 1
ATOM 1543 O O . GLY A 1 205 ? -7.632 1.567 -3.705 1.00 92.12 205 GLY A O 1
ATOM 1544 N N . ASP A 1 206 ? -6.726 1.680 -5.748 1.00 89.88 206 ASP A N 1
ATOM 1545 C CA . ASP A 1 206 ? -5.570 0.813 -5.454 1.00 89.88 206 ASP A CA 1
ATOM 1546 C C . ASP A 1 206 ? -4.699 1.319 -4.293 1.00 89.88 206 ASP A C 1
ATOM 1548 O O . ASP A 1 206 ? -4.049 0.534 -3.604 1.00 89.88 206 ASP A O 1
ATOM 1552 N N . PHE A 1 207 ? -4.673 2.636 -4.055 1.00 90.75 207 PHE A N 1
ATOM 1553 C CA . PHE A 1 207 ? -3.801 3.252 -3.052 1.00 90.75 207 PHE A CA 1
ATOM 1554 C C . PHE A 1 207 ? -4.204 2.946 -1.606 1.00 90.75 207 PHE A C 1
ATOM 1556 O O . PHE A 1 207 ? -3.374 3.149 -0.710 1.00 90.75 207 PHE A O 1
ATOM 1563 N N . VAL A 1 208 ? -5.430 2.465 -1.382 1.00 94.75 208 VAL A N 1
ATOM 1564 C CA . VAL A 1 208 ? -5.897 2.027 -0.063 1.00 94.75 208 VAL A CA 1
ATOM 1565 C C . VAL A 1 208 ? -5.318 0.669 0.326 1.00 94.75 208 VAL A C 1
ATOM 1567 O O . VAL A 1 208 ? -5.240 0.361 1.505 1.00 94.75 208 VAL A O 1
ATOM 1570 N N . LEU A 1 209 ? -4.874 -0.143 -0.634 1.00 94.19 209 LEU A N 1
ATOM 1571 C CA . LEU A 1 209 ? -4.282 -1.446 -0.360 1.00 94.19 209 LEU A CA 1
ATOM 1572 C C . LEU A 1 209 ? -2.809 -1.257 -0.003 1.00 94.19 209 LEU A C 1
ATOM 1574 O O . LEU A 1 209 ? -2.036 -0.673 -0.765 1.00 94.19 209 LEU A O 1
ATOM 1578 N N . LEU A 1 210 ? -2.392 -1.778 1.151 1.00 92.25 210 LEU A N 1
ATOM 1579 C CA . LEU A 1 210 ? -0.983 -1.760 1.549 1.00 92.25 210 LEU A CA 1
ATOM 1580 C C . LEU A 1 210 ? -0.148 -2.683 0.643 1.00 92.25 210 LEU A C 1
ATOM 1582 O O . LEU A 1 210 ? 1.023 -2.416 0.374 1.00 92.25 210 LEU A O 1
ATOM 1586 N N . ARG A 1 211 ? -0.773 -3.754 0.138 1.00 86.81 211 ARG A N 1
ATOM 1587 C CA . ARG A 1 211 ? -0.222 -4.682 -0.857 1.00 86.81 211 ARG A CA 1
ATOM 1588 C C . ARG A 1 211 ? -1.118 -4.687 -2.102 1.00 86.81 211 ARG A C 1
ATOM 1590 O O . ARG A 1 211 ? -2.054 -5.482 -2.155 1.00 86.81 211 ARG A O 1
ATOM 1597 N N . PRO A 1 212 ? -0.869 -3.799 -3.081 1.00 83.75 212 PRO A N 1
ATOM 1598 C CA . PRO A 1 212 ? -1.687 -3.730 -4.284 1.00 83.75 212 PRO A CA 1
ATOM 1599 C C . PRO A 1 212 ? -1.559 -5.016 -5.120 1.00 83.75 212 PRO A C 1
ATOM 1601 O O . PRO A 1 212 ? -0.496 -5.651 -5.118 1.00 83.75 212 PRO A O 1
ATOM 1604 N N . PRO A 1 213 ? -2.621 -5.408 -5.845 1.00 83.94 213 PRO A N 1
ATOM 1605 C CA . PRO A 1 213 ? -2.601 -6.578 -6.710 1.00 83.94 213 PRO A CA 1
ATOM 1606 C C . PRO A 1 213 ? -1.635 -6.390 -7.885 1.00 83.94 213 PRO A C 1
ATOM 1608 O O . PRO A 1 213 ? -1.204 -5.284 -8.221 1.00 83.94 213 PRO A O 1
ATOM 1611 N N . PHE A 1 214 ? -1.285 -7.501 -8.533 1.00 87.94 214 PHE A N 1
ATOM 1612 C CA . PHE A 1 214 ? -0.405 -7.478 -9.695 1.00 87.94 214 PHE A CA 1
ATOM 1613 C C . PHE A 1 214 ? -1.027 -6.672 -10.845 1.00 87.94 214 PHE A C 1
ATOM 1615 O O . PHE A 1 214 ? -2.154 -6.940 -11.257 1.00 87.94 214 PHE A O 1
ATOM 1622 N N . ASN A 1 215 ? -0.267 -5.724 -11.401 1.00 88.75 215 ASN A N 1
ATOM 1623 C CA . ASN A 1 215 ? -0.699 -4.891 -12.518 1.00 88.75 215 ASN A CA 1
ATOM 1624 C C . ASN A 1 215 ? 0.210 -5.133 -13.746 1.00 88.75 215 ASN A C 1
ATOM 1626 O O . ASN A 1 215 ? 1.428 -4.951 -13.662 1.00 88.75 215 ASN A O 1
ATOM 1630 N N . PRO A 1 216 ? -0.342 -5.526 -14.911 1.00 92.12 216 PRO A N 1
ATOM 1631 C CA . PRO A 1 216 ? 0.458 -5.796 -16.106 1.00 92.12 216 PRO A CA 1
ATOM 1632 C C . PRO A 1 216 ? 1.136 -4.538 -16.671 1.00 92.12 216 PRO A C 1
ATOM 1634 O O . PRO A 1 216 ? 2.202 -4.633 -17.277 1.00 92.12 216 PRO A O 1
ATOM 1637 N N . VAL A 1 217 ? 0.557 -3.354 -16.451 1.00 92.44 217 VAL A N 1
ATOM 1638 C CA . VAL A 1 217 ? 1.126 -2.074 -16.896 1.00 92.44 217 VAL A CA 1
ATOM 1639 C C . VAL A 1 217 ? 2.388 -1.749 -16.106 1.00 92.44 217 VAL A C 1
ATOM 1641 O O . VAL A 1 217 ? 3.400 -1.373 -16.698 1.00 92.44 217 VAL A O 1
ATOM 1644 N N . THR A 1 218 ? 2.373 -1.941 -14.781 1.00 90.38 218 THR A N 1
ATOM 1645 C CA . THR A 1 218 ? 3.590 -1.760 -13.979 1.00 90.38 218 THR A CA 1
ATOM 1646 C C . THR A 1 218 ? 4.629 -2.804 -14.365 1.00 90.38 218 THR A C 1
ATOM 1648 O O . THR A 1 218 ? 5.783 -2.441 -14.567 1.00 90.38 218 THR A O 1
ATOM 1651 N N . ALA A 1 219 ? 4.244 -4.066 -14.575 1.00 94.19 219 ALA A N 1
ATOM 1652 C CA . ALA A 1 219 ? 5.167 -5.100 -15.046 1.00 94.19 219 ALA A CA 1
ATOM 1653 C C . ALA A 1 219 ? 5.855 -4.723 -16.373 1.00 94.19 219 ALA A C 1
ATOM 1655 O O . ALA A 1 219 ? 7.071 -4.874 -16.497 1.00 94.19 219 ALA A O 1
ATOM 1656 N N . LEU A 1 220 ? 5.111 -4.169 -17.337 1.00 96.25 220 LEU A N 1
ATOM 1657 C CA . LEU A 1 220 ? 5.674 -3.665 -18.592 1.00 96.25 220 LEU A CA 1
ATOM 1658 C C . LEU A 1 220 ? 6.651 -2.503 -18.361 1.00 96.25 220 LEU A C 1
ATOM 1660 O O . LEU A 1 220 ? 7.722 -2.478 -18.967 1.00 96.25 220 LEU A O 1
ATOM 1664 N N . LEU A 1 221 ? 6.315 -1.568 -17.467 1.00 96.19 221 LEU A N 1
ATOM 1665 C CA . LEU A 1 221 ? 7.198 -0.460 -17.094 1.00 96.19 221 LEU A CA 1
ATOM 1666 C C . LEU A 1 221 ? 8.519 -0.971 -16.499 1.00 96.19 221 LEU A C 1
ATOM 1668 O O . LEU A 1 221 ? 9.588 -0.501 -16.880 1.00 96.19 221 LEU A O 1
ATOM 1672 N N . TRP A 1 222 ? 8.464 -1.978 -15.625 1.00 95.00 222 TRP A N 1
ATOM 1673 C CA . TRP A 1 222 ? 9.653 -2.625 -15.059 1.00 95.00 222 TRP A CA 1
ATOM 1674 C C . TRP A 1 222 ? 10.434 -3.459 -16.085 1.00 95.00 222 TRP A C 1
ATOM 1676 O O . TRP A 1 222 ? 11.638 -3.651 -15.923 1.00 95.00 222 TRP A O 1
ATOM 1686 N N . ALA A 1 223 ? 9.791 -3.924 -17.159 1.00 97.06 223 ALA A N 1
ATOM 1687 C CA . ALA A 1 223 ? 10.458 -4.614 -18.261 1.00 97.06 223 ALA A CA 1
ATOM 1688 C C . ALA A 1 223 ? 11.190 -3.656 -19.220 1.00 97.06 223 ALA A C 1
ATOM 1690 O O . ALA A 1 223 ? 12.118 -4.085 -19.909 1.00 97.06 223 ALA A O 1
ATOM 1691 N N . MET A 1 224 ? 10.826 -2.366 -19.261 1.00 97.88 224 MET A N 1
ATOM 1692 C CA . MET A 1 224 ? 11.426 -1.385 -20.179 1.00 97.88 224 MET A CA 1
ATOM 1693 C C . MET A 1 224 ? 12.959 -1.305 -20.105 1.00 97.88 224 MET A C 1
ATOM 1695 O O . MET A 1 224 ? 13.580 -1.337 -21.168 1.00 97.88 224 MET A O 1
ATOM 1699 N N . PRO A 1 225 ? 13.614 -1.265 -18.924 1.00 97.69 225 PRO A N 1
ATOM 1700 C CA . PRO A 1 225 ? 15.075 -1.281 -18.850 1.00 97.69 225 PRO A CA 1
ATOM 1701 C C . PRO A 1 225 ? 15.685 -2.524 -19.508 1.00 97.69 225 PRO A C 1
ATOM 1703 O O . PRO A 1 225 ? 16.642 -2.414 -20.271 1.00 97.69 225 PRO A O 1
ATOM 1706 N N . LEU A 1 226 ? 15.107 -3.706 -19.275 1.00 97.81 226 LEU A N 1
ATOM 1707 C CA . LEU A 1 226 ? 15.590 -4.958 -19.864 1.00 97.81 226 LEU A CA 1
ATOM 1708 C C . LEU A 1 226 ? 15.411 -4.972 -21.382 1.00 97.81 226 LEU A C 1
ATOM 1710 O O . LEU A 1 226 ? 16.305 -5.409 -22.103 1.00 97.81 226 LEU A O 1
ATOM 1714 N N . ILE A 1 227 ? 14.286 -4.451 -21.873 1.00 97.62 227 ILE A N 1
ATOM 1715 C CA . ILE A 1 227 ? 14.018 -4.308 -23.307 1.00 97.62 227 ILE A CA 1
ATOM 1716 C C . ILE A 1 227 ? 15.000 -3.315 -23.937 1.00 97.62 227 ILE A C 1
ATOM 1718 O O . ILE A 1 227 ? 15.545 -3.595 -25.003 1.00 97.62 227 ILE A O 1
ATOM 1722 N N . ALA A 1 228 ? 15.277 -2.188 -23.279 1.00 97.75 228 ALA A N 1
ATOM 1723 C CA . ALA A 1 228 ? 16.209 -1.179 -23.770 1.00 97.75 228 ALA A CA 1
ATOM 1724 C C . ALA A 1 228 ? 17.646 -1.717 -23.848 1.00 97.75 228 ALA A C 1
ATOM 1726 O O . ALA A 1 228 ? 18.282 -1.625 -24.899 1.00 97.75 228 ALA A O 1
ATOM 1727 N N . PHE A 1 229 ? 18.150 -2.332 -22.773 1.00 98.25 229 PHE A N 1
ATOM 1728 C CA . PHE A 1 229 ? 19.500 -2.903 -22.757 1.00 98.25 229 PHE A CA 1
ATOM 1729 C C . PHE A 1 229 ? 19.619 -4.136 -23.654 1.00 98.25 229 PHE A C 1
ATOM 1731 O O . PHE A 1 229 ? 20.582 -4.249 -24.409 1.00 98.25 229 PHE A O 1
ATOM 1738 N N . GLY A 1 230 ? 18.635 -5.036 -23.618 1.00 97.75 230 GLY A N 1
ATOM 1739 C CA . GLY A 1 230 ? 18.601 -6.229 -24.460 1.00 97.75 230 GLY A CA 1
ATOM 1740 C C . GLY A 1 230 ? 18.508 -5.877 -25.942 1.00 97.75 230 GLY A C 1
ATOM 1741 O O . GLY A 1 230 ? 19.296 -6.374 -26.745 1.00 97.75 230 GLY A O 1
ATOM 1742 N N . GLY A 1 231 ? 17.608 -4.959 -26.301 1.00 97.75 231 GLY A N 1
ATOM 1743 C CA . GLY A 1 231 ? 17.461 -4.439 -27.659 1.00 97.75 231 GLY A CA 1
ATOM 1744 C C . GLY A 1 231 ? 18.710 -3.698 -28.134 1.00 97.75 231 GLY A C 1
ATOM 1745 O O . GLY A 1 231 ? 19.203 -3.965 -29.229 1.00 97.75 231 GLY A O 1
ATOM 1746 N N . GLY A 1 232 ? 19.286 -2.835 -27.293 1.00 97.62 232 GLY A N 1
ATOM 1747 C CA . GLY A 1 232 ? 20.538 -2.136 -27.585 1.00 97.62 232 GLY A CA 1
ATOM 1748 C C . GLY A 1 232 ? 21.708 -3.096 -27.815 1.00 97.62 232 GLY A C 1
ATOM 1749 O O . GLY A 1 232 ? 22.413 -2.982 -28.818 1.00 97.62 232 GLY A O 1
ATOM 1750 N N . ALA A 1 233 ? 21.878 -4.093 -26.943 1.00 97.62 233 ALA A N 1
ATOM 1751 C CA . ALA A 1 233 ? 22.896 -5.129 -27.094 1.00 97.62 233 ALA A CA 1
ATOM 1752 C C . ALA A 1 233 ? 22.699 -5.934 -28.387 1.00 97.62 233 ALA A C 1
ATOM 1754 O O . ALA A 1 233 ? 23.662 -6.154 -29.122 1.00 97.62 233 ALA A O 1
ATOM 1755 N N . LEU A 1 234 ? 21.459 -6.312 -28.714 1.00 97.62 234 LEU A N 1
ATOM 1756 C CA . LEU A 1 234 ? 21.110 -6.980 -29.972 1.00 97.62 234 LEU A CA 1
ATOM 1757 C C . LEU A 1 234 ? 21.497 -6.142 -31.194 1.00 97.62 234 LEU A C 1
ATOM 1759 O O . LEU A 1 234 ? 22.125 -6.666 -32.114 1.00 97.62 234 LEU A O 1
ATOM 1763 N N . VAL A 1 235 ? 21.189 -4.842 -31.195 1.00 96.81 235 VAL A N 1
ATOM 1764 C CA . VAL A 1 235 ? 21.563 -3.920 -32.280 1.00 96.81 235 VAL A CA 1
ATOM 1765 C C . VAL A 1 235 ? 23.084 -3.811 -32.413 1.00 96.81 235 VAL A C 1
ATOM 1767 O O . VAL A 1 235 ? 23.609 -3.888 -33.526 1.00 96.81 235 VAL A O 1
ATOM 1770 N N . ILE A 1 236 ? 23.810 -3.678 -31.299 1.00 96.75 236 ILE A N 1
ATOM 1771 C CA . ILE A 1 236 ? 25.279 -3.609 -31.294 1.00 96.75 236 ILE A CA 1
ATOM 1772 C C . ILE A 1 236 ? 25.881 -4.908 -31.838 1.00 96.75 236 ILE A C 1
ATOM 1774 O O . ILE A 1 236 ? 26.744 -4.866 -32.716 1.00 96.75 236 ILE A O 1
ATOM 1778 N N . LEU A 1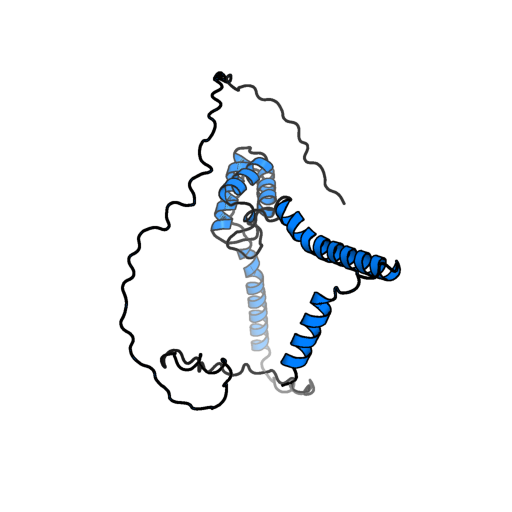 237 ? 25.418 -6.067 -31.367 1.00 96.38 237 LEU A N 1
ATOM 1779 C CA . LEU A 1 237 ? 25.894 -7.373 -31.827 1.00 96.38 237 LEU A CA 1
ATOM 1780 C C . LEU A 1 237 ? 25.582 -7.597 -33.310 1.00 96.38 237 LEU A C 1
ATOM 1782 O O . LEU A 1 237 ? 26.450 -8.061 -34.050 1.00 96.38 237 LEU A O 1
ATOM 1786 N N . ALA A 1 238 ? 24.386 -7.221 -33.766 1.00 94.56 238 ALA A N 1
ATOM 1787 C CA . ALA A 1 238 ? 24.010 -7.293 -35.174 1.00 94.56 238 ALA A CA 1
ATOM 1788 C C . ALA A 1 238 ? 24.915 -6.408 -36.045 1.00 94.56 238 ALA A C 1
ATOM 1790 O O . ALA A 1 238 ? 25.374 -6.854 -37.096 1.00 94.56 238 ALA A O 1
ATOM 1791 N N . ARG A 1 239 ? 25.237 -5.188 -35.592 1.00 92.31 239 ARG A N 1
ATOM 1792 C CA . ARG A 1 239 ? 26.184 -4.297 -36.282 1.00 92.31 239 ARG A CA 1
ATOM 1793 C C . ARG A 1 239 ? 27.593 -4.884 -36.331 1.00 92.31 239 ARG A C 1
ATOM 1795 O O . ARG A 1 239 ? 28.163 -4.962 -37.413 1.00 92.31 239 ARG A O 1
ATOM 1802 N N . ARG A 1 240 ? 28.120 -5.376 -35.203 1.00 92.50 240 ARG A N 1
ATOM 1803 C CA . ARG A 1 240 ? 29.453 -6.006 -35.147 1.00 92.50 240 ARG A CA 1
ATOM 1804 C C . ARG A 1 240 ? 29.554 -7.222 -36.066 1.00 92.50 240 ARG A C 1
ATOM 1806 O O . ARG A 1 240 ? 30.569 -7.387 -36.731 1.00 92.50 240 ARG A O 1
ATOM 1813 N N . ARG A 1 241 ? 28.502 -8.046 -36.138 1.00 90.56 241 ARG A N 1
ATOM 1814 C CA . ARG A 1 241 ? 28.448 -9.199 -37.050 1.00 90.56 241 ARG A CA 1
ATOM 1815 C C . ARG A 1 241 ? 28.455 -8.782 -38.518 1.00 90.56 241 ARG A C 1
ATOM 1817 O O . ARG A 1 241 ? 29.140 -9.429 -39.295 1.00 90.56 241 ARG A O 1
ATOM 1824 N N . ARG A 1 242 ? 27.750 -7.710 -38.901 1.00 85.06 242 ARG A N 1
ATOM 1825 C CA . ARG A 1 242 ? 27.776 -7.200 -40.286 1.00 85.06 242 ARG A CA 1
ATOM 1826 C C . ARG A 1 242 ? 29.164 -6.707 -40.694 1.00 85.06 242 ARG A C 1
ATOM 1828 O O . ARG A 1 242 ? 29.618 -7.056 -41.775 1.00 85.06 242 ARG A O 1
ATOM 1835 N N . THR A 1 243 ? 29.846 -5.970 -39.815 1.00 79.50 243 THR A N 1
ATOM 1836 C CA . THR A 1 243 ? 31.226 -5.519 -40.061 1.00 79.50 243 THR A CA 1
ATOM 1837 C C . THR A 1 243 ? 32.200 -6.699 -40.132 1.00 79.50 243 THR A C 1
ATOM 1839 O O . THR A 1 243 ? 33.023 -6.759 -41.035 1.00 79.50 243 THR A O 1
ATOM 1842 N N . ALA A 1 244 ? 32.085 -7.676 -39.225 1.00 77.38 244 ALA A N 1
ATOM 1843 C CA . ALA A 1 244 ? 32.941 -8.867 -39.226 1.00 77.38 244 ALA A CA 1
ATOM 1844 C C . ALA A 1 244 ? 32.683 -9.808 -40.418 1.00 77.38 244 ALA A C 1
ATOM 1846 O O . ALA A 1 244 ? 33.590 -10.510 -40.848 1.00 77.38 244 ALA A O 1
ATOM 1847 N N . ALA A 1 245 ? 31.463 -9.817 -40.960 1.00 80.00 245 ALA A N 1
ATOM 1848 C CA . ALA A 1 245 ? 31.098 -10.589 -42.146 1.00 80.00 245 ALA A CA 1
ATOM 1849 C C . ALA A 1 245 ? 31.567 -9.944 -43.466 1.00 80.00 245 ALA A C 1
ATOM 1851 O O . ALA A 1 245 ? 31.212 -10.446 -44.529 1.00 80.00 245 ALA A O 1
ATOM 1852 N N . GLY A 1 246 ? 32.323 -8.837 -43.419 1.00 65.94 246 GLY A N 1
ATOM 1853 C CA . GLY A 1 246 ? 32.859 -8.182 -44.616 1.00 65.94 246 GLY A CA 1
ATOM 1854 C C . GLY A 1 246 ? 31.779 -7.632 -45.549 1.00 65.94 246 GLY A C 1
ATOM 1855 O O . GLY A 1 246 ? 32.016 -7.491 -46.746 1.00 65.94 246 GLY A O 1
ATOM 1856 N N . ILE A 1 247 ? 30.581 -7.345 -45.023 1.00 65.81 247 ILE A N 1
ATOM 1857 C CA . ILE A 1 247 ? 29.538 -6.643 -45.772 1.00 65.81 247 ILE A CA 1
ATOM 1858 C C . ILE A 1 247 ? 29.981 -5.181 -45.851 1.00 65.81 247 ILE A C 1
ATOM 1860 O O . ILE A 1 247 ? 29.602 -4.361 -45.011 1.00 65.81 247 ILE A O 1
ATOM 1864 N N . GLU A 1 248 ? 30.849 -4.887 -46.819 1.00 66.81 248 GLU A N 1
ATOM 1865 C CA . GLU A 1 248 ? 31.278 -3.527 -47.123 1.00 66.81 248 GLU A CA 1
ATOM 1866 C C . GLU A 1 248 ? 30.038 -2.683 -47.459 1.00 66.81 248 GLU A C 1
ATOM 1868 O O . GLU A 1 248 ? 29.183 -3.125 -48.241 1.00 66.81 248 GLU A O 1
ATOM 1873 N N . PRO A 1 249 ? 29.880 -1.491 -46.854 1.00 70.50 249 PRO A N 1
ATOM 1874 C CA . PRO A 1 249 ? 28.838 -0.570 -47.274 1.00 70.50 249 PRO A CA 1
ATOM 1875 C C . PRO A 1 249 ? 29.006 -0.291 -48.770 1.00 70.50 249 PRO A C 1
ATOM 1877 O O . PRO A 1 249 ? 30.128 -0.177 -49.265 1.00 70.50 249 PRO A O 1
ATOM 1880 N N . ALA A 1 250 ? 27.888 -0.207 -49.498 1.00 79.44 250 ALA A N 1
ATOM 1881 C CA . ALA A 1 250 ? 27.925 0.069 -50.929 1.00 79.44 250 ALA A CA 1
ATOM 1882 C C . ALA A 1 250 ? 28.803 1.308 -51.201 1.00 79.44 250 ALA A C 1
ATOM 1884 O O . ALA A 1 250 ? 28.673 2.306 -50.482 1.00 79.44 250 ALA A O 1
ATOM 1885 N N . PRO A 1 251 ? 29.713 1.252 -52.190 1.00 81.00 251 PRO A N 1
ATOM 1886 C CA . PRO A 1 251 ? 30.610 2.361 -52.473 1.00 81.00 251 PRO A CA 1
ATOM 1887 C C . PRO A 1 251 ? 29.804 3.619 -52.812 1.00 81.00 251 PRO A C 1
ATOM 1889 O O . PRO A 1 251 ? 28.787 3.540 -53.502 1.00 81.00 251 PRO A O 1
ATOM 1892 N N . LEU A 1 252 ? 30.276 4.773 -52.328 1.00 84.31 252 LEU A N 1
ATOM 1893 C CA . LEU A 1 252 ? 29.656 6.075 -52.588 1.00 84.31 252 LEU A CA 1
ATOM 1894 C C . LEU A 1 252 ? 29.466 6.285 -54.091 1.00 84.31 252 LEU A C 1
ATOM 1896 O O . LEU A 1 252 ? 30.409 6.112 -54.873 1.00 84.31 252 LEU A O 1
ATOM 1900 N N . THR A 1 253 ? 28.266 6.712 -54.474 1.00 89.62 253 THR A N 1
ATOM 1901 C CA . THR A 1 253 ? 27.992 7.129 -55.847 1.00 89.62 253 THR A CA 1
ATOM 1902 C C . THR A 1 253 ? 28.787 8.391 -56.179 1.00 89.62 253 THR A C 1
ATOM 1904 O O . THR A 1 253 ? 29.147 9.185 -55.306 1.00 89.62 253 THR A O 1
ATOM 1907 N N . GLU A 1 254 ? 29.059 8.609 -57.464 1.00 89.56 254 GLU A N 1
ATOM 1908 C CA . GLU A 1 254 ? 29.835 9.771 -57.912 1.00 89.56 254 GLU A CA 1
ATOM 1909 C C . GLU A 1 254 ? 29.188 11.106 -57.493 1.00 89.56 254 GLU A C 1
ATOM 1911 O O . GLU A 1 254 ? 29.867 12.049 -57.087 1.00 89.56 254 GLU A O 1
ATOM 1916 N N . ALA A 1 255 ? 27.852 11.159 -57.496 1.00 89.06 255 ALA A N 1
ATOM 1917 C CA . ALA A 1 255 ? 27.091 12.317 -57.037 1.00 89.06 255 ALA A CA 1
ATOM 1918 C C . ALA A 1 255 ? 27.296 12.607 -55.537 1.00 89.06 255 ALA A C 1
ATOM 1920 O O . ALA A 1 255 ? 27.432 13.766 -55.142 1.00 89.06 255 ALA A O 1
ATOM 1921 N N . GLU A 1 256 ? 27.357 11.569 -54.698 1.00 89.94 256 GLU A N 1
ATOM 1922 C CA . GLU A 1 256 ? 27.601 11.704 -53.256 1.00 89.94 256 GLU A CA 1
ATOM 1923 C C . GLU A 1 256 ? 29.041 12.137 -52.966 1.00 89.94 256 GLU A C 1
ATOM 1925 O O . GLU A 1 256 ? 29.260 13.000 -52.116 1.00 89.94 256 GLU A O 1
ATOM 1930 N N . ARG A 1 257 ? 30.016 11.608 -53.717 1.00 90.00 257 ARG A N 1
ATOM 1931 C CA . ARG A 1 257 ? 31.432 11.989 -53.599 1.00 90.00 257 ARG A CA 1
ATOM 1932 C C . ARG A 1 257 ? 31.650 13.466 -53.933 1.00 90.00 257 ARG A C 1
ATOM 1934 O O . ARG A 1 257 ? 32.332 14.169 -53.190 1.00 90.00 257 ARG A O 1
ATOM 1941 N N . LYS A 1 258 ? 31.021 13.957 -55.007 1.00 92.44 258 LYS A N 1
ATOM 1942 C CA . LYS A 1 258 ? 31.074 15.375 -55.392 1.00 92.44 258 LYS A CA 1
ATOM 1943 C C . LYS A 1 258 ? 30.470 16.282 -54.316 1.00 92.44 258 LYS A C 1
ATOM 1945 O O . LYS A 1 258 ? 31.065 17.299 -53.966 1.00 92.44 258 LYS A O 1
ATOM 1950 N N . ARG A 1 259 ? 29.322 15.887 -53.756 1.00 89.69 259 ARG A N 1
ATOM 1951 C CA . ARG A 1 259 ? 28.649 16.623 -52.678 1.00 89.69 259 ARG A CA 1
ATOM 1952 C C . ARG A 1 259 ? 29.488 16.673 -51.398 1.00 89.69 259 ARG A C 1
ATOM 1954 O O . ARG A 1 259 ? 29.532 17.714 -50.751 1.00 89.69 259 ARG A O 1
ATOM 1961 N N . LEU A 1 260 ? 30.180 15.587 -51.049 1.00 90.31 260 LEU A N 1
ATOM 1962 C CA . LEU A 1 260 ? 31.092 15.558 -49.901 1.00 90.31 260 LEU A CA 1
ATOM 1963 C C . LEU A 1 260 ? 32.244 16.560 -50.081 1.00 90.31 260 LEU A C 1
ATOM 1965 O O . LEU A 1 260 ? 32.500 17.363 -49.190 1.00 90.31 260 LEU A O 1
ATOM 1969 N N . GLY A 1 261 ? 32.860 16.591 -51.268 1.00 93.38 261 GLY A N 1
ATOM 1970 C CA . GLY A 1 261 ? 33.931 17.543 -51.581 1.00 93.38 261 GLY A CA 1
ATOM 1971 C C . GLY A 1 261 ? 33.477 19.009 -51.650 1.00 93.38 261 GLY A C 1
ATOM 1972 O O . GLY A 1 261 ? 34.283 19.920 -51.481 1.00 93.38 261 GLY A O 1
ATOM 1973 N N . GLU A 1 262 ? 32.196 19.285 -51.902 1.00 92.69 262 GLU A N 1
ATOM 1974 C CA . GLU A 1 262 ? 31.622 20.632 -51.759 1.00 92.69 262 GLU A CA 1
ATOM 1975 C C . GLU A 1 262 ? 31.481 21.040 -50.284 1.00 92.69 262 GLU A C 1
ATOM 1977 O O . GLU A 1 262 ? 31.826 22.168 -49.936 1.00 92.69 262 GLU A O 1
ATOM 1982 N N . LEU A 1 263 ? 31.054 20.122 -49.409 1.00 89.94 263 LEU A N 1
ATOM 1983 C CA . LEU A 1 263 ? 30.931 20.369 -47.966 1.00 89.94 263 LEU A CA 1
ATOM 1984 C C . LEU A 1 263 ? 32.294 20.534 -47.279 1.00 89.94 263 LEU A C 1
ATOM 1986 O O . LEU A 1 263 ? 32.459 21.446 -46.474 1.00 89.94 263 LEU A O 1
ATOM 1990 N N . GLU A 1 264 ? 33.283 19.703 -47.619 1.00 92.19 264 GLU A N 1
ATOM 1991 C CA . GLU A 1 264 ? 34.645 19.806 -47.072 1.00 92.19 264 GLU A CA 1
ATOM 1992 C C . GLU A 1 264 ? 35.311 21.138 -47.439 1.00 92.19 264 GLU A C 1
ATOM 1994 O O . GLU A 1 264 ? 35.972 21.752 -46.605 1.00 92.19 264 GLU A O 1
ATOM 1999 N N . ARG A 1 265 ? 35.084 21.629 -48.666 1.00 89.44 265 ARG A N 1
ATOM 2000 C CA . ARG A 1 265 ? 35.582 22.941 -49.109 1.00 89.44 265 ARG A CA 1
ATOM 2001 C C . ARG A 1 265 ? 34.839 24.111 -48.467 1.00 89.44 265 ARG A C 1
ATOM 2003 O O . ARG A 1 265 ? 35.452 25.143 -48.226 1.00 89.44 265 ARG A O 1
ATOM 2010 N N . GLY A 1 266 ? 33.540 23.968 -48.207 1.00 84.38 266 GLY A N 1
ATOM 2011 C CA . GLY A 1 266 ? 32.718 25.014 -47.592 1.00 84.38 266 GLY A CA 1
ATOM 2012 C C . GLY A 1 266 ? 32.923 25.182 -46.083 1.00 84.38 266 GLY A C 1
ATOM 2013 O O . GLY A 1 266 ? 32.629 26.247 -45.560 1.00 84.38 266 GLY A O 1
ATOM 2014 N N . ASN A 1 267 ? 33.429 24.158 -45.388 1.00 82.81 267 ASN A N 1
ATOM 2015 C CA . ASN A 1 267 ? 33.620 24.165 -43.930 1.00 82.81 267 ASN A CA 1
ATOM 2016 C C . ASN A 1 267 ? 35.051 24.551 -43.494 1.00 82.81 267 ASN A C 1
ATOM 2018 O O . ASN A 1 267 ? 35.351 24.553 -42.302 1.00 82.81 267 ASN A O 1
ATOM 2022 N N . GLY A 1 268 ? 35.945 24.808 -44.457 1.00 66.94 268 GLY A N 1
ATOM 2023 C CA . GLY A 1 268 ? 37.348 25.183 -44.240 1.00 66.94 268 GLY A CA 1
ATOM 2024 C C . GLY A 1 268 ? 37.669 26.664 -44.485 1.00 66.94 268 GLY A C 1
ATOM 2025 O O . GLY A 1 268 ? 38.849 27.007 -44.531 1.00 66.94 268 GLY A O 1
ATOM 2026 N N . ALA A 1 269 ? 36.652 27.513 -44.672 1.00 51.84 269 ALA A N 1
ATOM 2027 C CA . ALA A 1 269 ? 36.752 28.967 -44.837 1.00 51.84 269 ALA A CA 1
ATOM 2028 C C . ALA A 1 269 ? 36.046 29.677 -43.675 1.00 51.84 269 ALA A C 1
ATOM 2030 O O . ALA A 1 269 ? 36.553 30.738 -43.252 1.00 51.84 269 ALA A O 1
#

Solvent-accessible surface area (backbone atoms only — not comparable to full-atom values): 18088 Å² total; per-residue (Å²): 138,87,86,83,84,91,84,77,85,84,81,84,78,90,81,81,79,82,84,83,83,80,78,90,75,91,74,87,78,78,84,84,75,94,84,72,88,88,78,80,90,81,88,80,84,84,76,83,76,82,87,76,86,80,81,85,80,91,71,96,73,77,93,71,74,92,80,69,68,82,75,78,79,67,66,81,93,68,67,80,78,65,84,68,72,77,76,81,72,79,73,84,67,75,83,72,77,96,77,83,81,86,83,82,84,83,88,60,78,75,64,56,52,56,52,52,51,50,51,51,51,50,50,53,52,61,67,47,50,64,68,68,71,67,62,70,72,72,87,79,59,59,90,50,66,71,60,33,55,50,34,53,55,55,30,57,46,26,26,24,83,93,49,89,88,38,28,24,72,82,40,88,48,69,70,18,50,54,51,50,50,53,46,43,54,35,50,74,71,65,52,53,71,65,58,48,51,49,62,48,34,78,75,61,38,68,71,31,37,65,70,61,77,93,51,72,67,59,52,49,61,68,41,44,64,57,51,53,53,52,50,49,50,49,52,51,51,54,50,52,49,41,60,73,67,65,64,70,74,80,78,80,49,73,71,55,53,54,52,50,58,51,52,60,61,64,75,74,117

Foldseek 3Di:
DDDDDDPDDDDDDDDDDDDDDDDDDDDPPDDDDPPDPPDDPDDDDDDDDDDDDDDDDDDDDDDDDPPPPPPPPDPPVPPPPPCPPPDPDPPPPDDDDPDPDPPDDPDDVPVVVVVVVVVVVVVVVVVCVVVVVPPDDPVLADPDPVLRVVLVVLQQQFADPVDDLGGLNPDPDPSSSVLSSQSSVCSVVVDDSVRSNVVCCVPPNQNGGSDGDDDVVVVVVVCVVVCVVVVVVVVVVVVVVCVVVVVPDDDDDPVRVVVVVVVVVVVPD

pLDDT: mean 72.46, std 21.3, range [37.22, 98.25]